Protein AF-A0A8H8IRX8-F1 (afdb_monomer)

Secondary structure (DSSP, 8-state):
--PPP-EEE----PPPTTS-------S--HHHHHHHHHHHHHTT-SEEEEESB-HHHHHHHHHHHTTTTTTTTT---S--S----EEEPTTS-EEE---HHHHHHHHHHHHHHTT----GGGBS---GGGGGGEEEEPPTT--TT-SSHHHHHHHHHHHHHHHHHHHHHT--EEEEPPPPTTS-HHHHHHHHHHHHH-TTS-TTPEEEEEEESS------------TTHHHHHHHHHHHHHHHHHHHH-S-TTEEEEEE--SPPPS-HHHHHHHTTS-EEEEE--GGG-EE-TTS-EE--HHHHHHHHHHHHH-

pLDDT: mean 77.71, std 20.14, range [28.06, 96.69]

Solvent-accessible surface area (backbone atoms only — not comparable to full-atom values): 18487 Å² total; per-residue (Å²): 131,88,75,88,79,45,65,46,75,57,78,68,75,74,80,58,96,86,59,79,92,66,92,70,75,56,49,50,49,68,70,54,49,51,51,53,48,53,53,33,48,74,72,72,27,70,30,35,29,37,50,47,54,32,65,58,41,52,52,51,47,42,54,41,70,44,58,78,52,64,70,56,70,78,58,86,70,95,77,85,76,94,70,80,69,64,50,82,42,100,82,77,51,82,45,75,81,61,56,74,71,53,49,52,36,47,51,51,33,53,50,37,75,75,69,50,80,84,58,80,76,23,35,40,66,87,58,48,90,56,21,84,42,35,38,36,26,51,68,74,82,59,37,45,31,46,89,48,65,66,56,16,54,53,26,46,52,51,50,51,50,54,48,32,50,36,40,72,38,58,35,41,43,35,38,38,51,58,83,65,84,97,45,46,55,67,51,34,18,48,55,49,35,49,55,73,70,33,85,76,31,56,89,74,42,32,42,21,42,30,39,53,73,37,72,72,81,79,88,70,93,71,76,96,71,59,88,73,54,57,62,56,46,41,42,46,45,56,50,51,51,50,50,31,48,65,67,48,44,97,54,94,44,58,33,31,22,37,30,50,68,49,81,80,74,88,57,64,76,63,62,55,54,56,60,78,46,63,68,77,41,76,45,73,49,77,84,57,43,42,70,45,100,86,67,50,78,37,67,48,71,68,57,51,52,51,53,56,51,48,65,70,69,105

Structure (mmCIF, N/CA/C/O backbone):
data_AF-A0A8H8IRX8-F1
#
_entry.id   AF-A0A8H8IRX8-F1
#
loop_
_atom_site.group_PDB
_atom_site.id
_atom_site.type_symbol
_atom_site.label_atom_id
_atom_site.label_alt_id
_atom_site.label_comp_id
_atom_site.label_asym_id
_atom_site.label_entity_id
_atom_site.label_seq_id
_atom_site.pdbx_PDB_ins_code
_atom_site.Cartn_x
_atom_site.Cartn_y
_atom_site.Cartn_z
_atom_site.occupancy
_atom_site.B_iso_or_equiv
_atom_site.auth_seq_id
_atom_site.auth_comp_id
_atom_site.auth_asym_id
_atom_site.auth_atom_id
_atom_site.pdbx_PDB_model_num
ATOM 1 N N . MET A 1 1 ? 21.204 -17.742 0.058 1.00 39.34 1 MET A N 1
ATOM 2 C CA . MET A 1 1 ? 20.589 -17.477 -1.259 1.00 39.34 1 MET A CA 1
ATOM 3 C C . MET A 1 1 ? 19.218 -16.894 -0.978 1.00 39.34 1 MET A C 1
ATOM 5 O O . MET A 1 1 ? 18.350 -17.649 -0.563 1.00 39.34 1 MET A O 1
ATOM 9 N N . ASN A 1 2 ? 19.054 -15.573 -1.089 1.00 50.16 2 ASN A N 1
ATOM 10 C CA . ASN A 1 2 ? 17.733 -14.949 -0.999 1.00 50.16 2 ASN A CA 1
ATOM 11 C C . ASN A 1 2 ? 16.918 -15.434 -2.201 1.00 50.16 2 ASN A C 1
ATOM 13 O O . ASN A 1 2 ? 17.278 -15.170 -3.346 1.00 50.16 2 ASN A O 1
ATOM 17 N N . ARG A 1 3 ? 15.883 -16.237 -1.952 1.00 65.75 3 ARG A N 1
ATOM 18 C CA . ARG A 1 3 ? 14.938 -16.659 -2.987 1.00 65.75 3 ARG A CA 1
ATOM 19 C C . ARG A 1 3 ? 13.900 -15.549 -3.126 1.00 65.75 3 ARG A C 1
ATOM 21 O O . ARG A 1 3 ? 13.271 -15.196 -2.135 1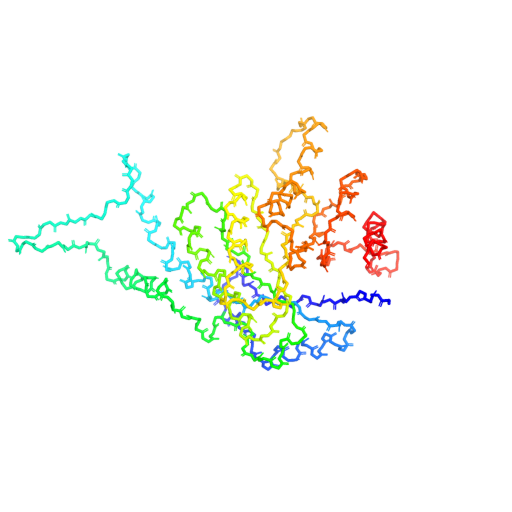.00 65.75 3 ARG A O 1
ATOM 28 N N . SER A 1 4 ? 13.720 -15.016 -4.333 1.00 75.69 4 SER A N 1
ATOM 29 C CA . SER A 1 4 ? 12.615 -14.099 -4.628 1.00 75.69 4 SER A CA 1
ATOM 30 C C . SER A 1 4 ? 11.281 -14.810 -4.396 1.00 75.69 4 SER A C 1
ATOM 32 O O . SER A 1 4 ? 11.106 -15.940 -4.861 1.00 75.69 4 SER A O 1
ATOM 34 N N . THR A 1 5 ? 10.372 -14.157 -3.678 1.00 76.62 5 THR A N 1
ATOM 35 C CA . THR A 1 5 ? 9.016 -14.647 -3.421 1.00 76.62 5 THR A CA 1
ATOM 36 C C . THR A 1 5 ? 8.041 -14.059 -4.433 1.00 76.62 5 THR A C 1
ATOM 38 O O . THR A 1 5 ? 8.158 -12.896 -4.826 1.00 76.62 5 THR A O 1
ATOM 41 N N . TYR A 1 6 ? 7.076 -14.863 -4.870 1.00 79.06 6 TYR A N 1
ATOM 42 C CA . TYR A 1 6 ? 6.046 -14.442 -5.814 1.00 79.06 6 TYR A CA 1
ATOM 43 C C . TYR A 1 6 ? 4.695 -14.388 -5.115 1.00 79.06 6 TYR A C 1
ATOM 45 O O . TYR A 1 6 ? 4.215 -15.400 -4.608 1.00 79.06 6 TYR A O 1
ATOM 53 N N . SER A 1 7 ? 4.068 -13.214 -5.13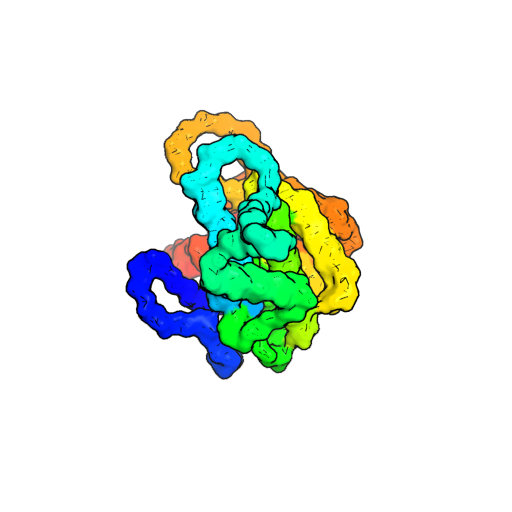2 1.00 72.75 7 SER A N 1
ATOM 54 C CA . SER A 1 7 ? 2.725 -13.026 -4.585 1.00 72.75 7 SER A CA 1
ATOM 55 C C . SER A 1 7 ? 1.687 -12.946 -5.695 1.00 72.75 7 SER A C 1
ATOM 57 O O . SER A 1 7 ? 1.902 -12.265 -6.704 1.00 72.75 7 SER A O 1
ATOM 59 N N . ARG A 1 8 ? 0.539 -13.601 -5.504 1.00 80.19 8 ARG A N 1
ATOM 60 C CA . ARG A 1 8 ? -0.634 -13.410 -6.362 1.00 80.19 8 ARG A CA 1
ATOM 61 C C . ARG A 1 8 ? -1.515 -12.317 -5.776 1.00 80.19 8 ARG A C 1
ATOM 63 O O . ARG A 1 8 ? -2.021 -12.459 -4.667 1.00 80.19 8 ARG A O 1
ATOM 70 N N . PHE A 1 9 ? -1.754 -11.257 -6.543 1.00 77.50 9 PHE A N 1
ATOM 71 C CA . PHE A 1 9 ? -2.759 -10.268 -6.168 1.00 77.50 9 PHE A CA 1
ATOM 72 C C . PHE A 1 9 ? -4.157 -10.860 -6.347 1.00 77.50 9 PHE A C 1
ATOM 74 O O . PHE A 1 9 ? -4.515 -11.302 -7.442 1.00 77.50 9 PHE A O 1
ATOM 81 N N . VAL A 1 10 ? -4.928 -10.899 -5.265 1.00 72.88 10 VAL A N 1
ATOM 82 C CA . VAL A 1 10 ? -6.331 -11.304 -5.290 1.00 72.88 10 VAL A CA 1
ATOM 83 C C . VAL A 1 10 ? -7.150 -10.027 -5.299 1.00 72.88 10 VAL A C 1
ATOM 85 O O . VAL A 1 10 ? -7.344 -9.377 -4.275 1.00 72.88 10 VAL A O 1
ATOM 88 N N . THR A 1 11 ? -7.588 -9.637 -6.495 1.00 59.81 11 THR A N 1
ATOM 89 C CA . THR A 1 11 ? -8.508 -8.518 -6.654 1.00 59.81 11 THR A CA 1
ATOM 90 C C . THR A 1 11 ? -9.880 -8.965 -6.183 1.00 59.81 11 THR A C 1
ATOM 92 O O . THR A 1 11 ? -10.488 -9.861 -6.770 1.00 59.81 11 THR A O 1
ATOM 95 N N . ILE A 1 12 ? -10.363 -8.329 -5.127 1.00 52.62 12 ILE A N 1
ATOM 96 C CA . ILE A 1 12 ? -11.771 -8.380 -4.765 1.00 52.62 12 ILE A CA 1
ATOM 97 C C . ILE A 1 12 ? -12.470 -7.437 -5.750 1.00 52.62 12 ILE A C 1
ATOM 99 O O . ILE A 1 12 ? -12.009 -6.303 -5.905 1.00 52.62 12 ILE A O 1
ATOM 103 N N . PRO A 1 13 ? -13.461 -7.904 -6.522 1.00 37.72 13 PRO A N 1
ATOM 104 C CA . PRO A 1 13 ? -14.028 -7.118 -7.607 1.00 37.72 13 PRO A CA 1
ATOM 105 C C . PRO A 1 13 ? -14.769 -5.892 -7.068 1.00 37.72 13 PRO A C 1
ATOM 107 O O . PRO A 1 13 ? -15.931 -5.991 -6.718 1.00 37.72 13 PRO A O 1
ATOM 110 N N . THR A 1 14 ? -14.119 -4.728 -7.090 1.00 34.81 14 THR A N 1
ATOM 111 C CA . THR A 1 14 ? -14.772 -3.429 -6.889 1.00 34.81 14 THR A CA 1
ATOM 112 C C . THR A 1 14 ? -15.806 -3.231 -8.008 1.00 34.81 14 THR A C 1
ATOM 114 O O . THR A 1 14 ? -15.432 -3.308 -9.189 1.00 34.81 14 THR A O 1
ATOM 117 N N . PRO A 1 15 ? -17.094 -2.973 -7.721 1.00 31.16 15 PRO A N 1
ATOM 118 C CA . PRO A 1 15 ? -18.073 -2.741 -8.771 1.00 31.16 15 PRO A CA 1
ATOM 119 C C . PRO A 1 15 ? -17.699 -1.491 -9.578 1.00 31.16 15 PRO A C 1
ATOM 121 O O . PRO A 1 15 ? -17.576 -0.380 -9.060 1.00 31.16 15 PRO A O 1
ATOM 124 N N . SER A 1 16 ? -17.513 -1.674 -10.888 1.00 29.92 16 SER A N 1
ATOM 125 C CA . SER A 1 16 ? -17.330 -0.582 -11.843 1.00 29.92 16 SER A CA 1
ATOM 126 C C . SER A 1 16 ? -18.495 0.406 -11.737 1.00 29.92 16 SER A C 1
ATOM 128 O O . SER A 1 16 ? -19.651 -0.014 -11.796 1.00 29.92 16 SER A O 1
ATOM 130 N N . GLN A 1 17 ? -18.201 1.708 -11.677 1.00 35.06 17 GLN A N 1
ATOM 131 C CA . GLN A 1 17 ? -19.168 2.806 -11.490 1.00 35.06 17 GLN A CA 1
ATOM 132 C C . GLN A 1 17 ? -20.291 2.917 -12.552 1.00 35.06 17 GLN A C 1
ATOM 134 O O . GLN A 1 17 ? -21.116 3.817 -12.460 1.00 35.06 17 GLN A O 1
ATOM 139 N N . ASN A 1 18 ? -20.368 2.011 -13.535 1.00 33.06 18 ASN A N 1
ATOM 140 C CA . ASN A 1 18 ? -21.396 1.995 -14.584 1.00 33.06 18 ASN A CA 1
ATOM 141 C C . ASN A 1 18 ? -22.203 0.686 -14.687 1.00 33.06 18 ASN A C 1
ATOM 143 O O . ASN A 1 18 ? -22.980 0.525 -15.629 1.00 33.06 18 ASN A O 1
ATOM 147 N N . ALA A 1 19 ? -22.073 -0.240 -13.736 1.00 29.92 19 ALA A N 1
ATOM 148 C CA . ALA A 1 19 ? -22.972 -1.389 -13.640 1.00 29.92 19 ALA A CA 1
ATOM 149 C C . ALA A 1 19 ? -24.038 -1.123 -12.566 1.00 29.92 19 ALA A C 1
ATOM 151 O O . ALA A 1 19 ? -23.752 -0.518 -11.536 1.00 29.92 19 ALA A O 1
ATOM 152 N N . LYS A 1 20 ? -25.284 -1.550 -12.820 1.00 28.06 20 LYS A N 1
ATOM 153 C CA . LYS A 1 20 ? -26.378 -1.532 -11.831 1.00 28.06 20 LYS A CA 1
ATOM 154 C C . LYS A 1 20 ? -25.893 -2.089 -10.480 1.00 28.06 20 LYS A C 1
ATOM 156 O O . LYS A 1 20 ? -25.023 -2.957 -10.497 1.00 28.06 20 LYS A O 1
ATOM 161 N N . PRO A 1 21 ? -26.477 -1.659 -9.344 1.00 30.03 21 PRO A N 1
ATOM 162 C CA . PRO A 1 21 ? -26.135 -2.183 -8.029 1.00 30.03 21 PRO A CA 1
ATOM 163 C C . PRO A 1 21 ? -26.659 -3.618 -7.917 1.00 30.03 21 PRO A C 1
ATOM 165 O O . PRO A 1 21 ? -27.715 -3.879 -7.346 1.00 30.03 21 PRO A O 1
ATOM 168 N N . GLU A 1 22 ? -25.954 -4.554 -8.536 1.00 32.19 22 GLU A N 1
ATOM 169 C CA . GLU A 1 22 ? -26.004 -5.940 -8.123 1.00 32.19 22 GLU A CA 1
ATOM 170 C C . GLU A 1 22 ? -25.200 -6.015 -6.831 1.00 32.19 22 GLU A C 1
ATOM 172 O O . GLU A 1 22 ? -24.088 -5.500 -6.736 1.00 32.19 22 GLU A O 1
ATOM 177 N N . THR A 1 23 ? -25.822 -6.590 -5.811 1.00 38.62 23 THR A N 1
ATOM 178 C CA . THR A 1 23 ? -25.268 -6.891 -4.494 1.00 38.62 23 THR A CA 1
ATOM 179 C C . THR A 1 23 ? -24.138 -7.920 -4.625 1.00 38.62 23 THR A C 1
ATOM 181 O O . THR A 1 23 ? -24.295 -9.073 -4.233 1.00 38.62 23 THR A O 1
ATOM 184 N N . GLY A 1 24 ? -23.040 -7.531 -5.269 1.00 41.91 24 GLY A N 1
ATOM 185 C CA . GLY A 1 24 ? -21.787 -8.268 -5.318 1.00 41.91 24 GLY A CA 1
ATOM 186 C C . GLY A 1 24 ? -21.047 -8.018 -4.015 1.00 41.91 24 GLY A C 1
ATOM 187 O O . GLY A 1 24 ? -20.831 -6.874 -3.630 1.00 41.91 24 GLY A O 1
ATOM 188 N N . ASP A 1 25 ? -20.766 -9.088 -3.286 1.00 47.34 25 ASP A N 1
ATOM 189 C CA . ASP A 1 25 ? -20.180 -9.021 -1.956 1.00 47.34 25 ASP A CA 1
ATOM 190 C C . ASP A 1 25 ? -18.680 -8.698 -2.079 1.00 47.34 25 ASP A C 1
ATOM 192 O O . ASP A 1 25 ? -17.876 -9.571 -2.397 1.00 47.34 25 ASP A O 1
ATOM 196 N N . ASP A 1 26 ? -18.296 -7.442 -1.827 1.00 53.25 26 ASP A N 1
ATOM 197 C CA . ASP A 1 26 ? -16.889 -7.005 -1.697 1.00 53.25 26 ASP A CA 1
ATOM 198 C C . ASP A 1 26 ? -16.202 -7.610 -0.453 1.00 53.25 26 ASP A C 1
ATOM 200 O O . ASP A 1 26 ? -15.055 -7.304 -0.132 1.00 53.25 26 ASP A O 1
ATOM 204 N N . HIS A 1 27 ? -16.914 -8.447 0.300 1.00 60.88 27 HIS A N 1
ATOM 205 C CA . HIS A 1 27 ? -16.402 -9.177 1.444 1.00 60.88 27 HIS A CA 1
ATOM 206 C C . HIS A 1 27 ? -15.964 -10.575 0.999 1.00 60.88 27 HIS A C 1
ATOM 208 O O . HIS A 1 27 ? -16.785 -11.448 0.706 1.00 60.88 27 HIS A O 1
ATOM 214 N N . VAL A 1 28 ? -14.656 -10.833 1.021 1.00 62.88 28 VAL A N 1
ATOM 215 C CA . VAL A 1 28 ? -14.153 -12.203 0.879 1.00 62.88 28 VAL A CA 1
ATOM 216 C C . VAL A 1 28 ? -14.492 -12.956 2.157 1.00 62.88 28 VAL A C 1
ATOM 218 O O . VAL A 1 28 ? -13.947 -12.669 3.223 1.00 62.88 28 VAL A O 1
ATOM 221 N N . SER A 1 29 ? -15.395 -13.937 2.065 1.00 67.88 29 SER A N 1
ATOM 222 C CA . SER A 1 29 ? -15.620 -14.846 3.185 1.00 67.88 29 SER A CA 1
ATOM 223 C C . SER A 1 29 ? -14.290 -15.461 3.598 1.00 67.88 29 SER A C 1
ATOM 225 O O . SER A 1 29 ? -13.481 -15.852 2.759 1.00 67.88 29 SER A O 1
ATOM 227 N N . SER A 1 30 ? -14.052 -15.584 4.899 1.00 68.19 30 SER A N 1
ATOM 228 C CA . SER A 1 30 ? -12.798 -16.148 5.395 1.00 68.19 30 SER A CA 1
ATOM 229 C C . SER A 1 30 ? -12.516 -17.551 4.827 1.00 68.19 30 SER A C 1
ATOM 231 O O . SER A 1 30 ? -11.358 -17.899 4.592 1.00 68.19 30 SER A O 1
ATOM 233 N N . ASP A 1 31 ? -13.563 -18.323 4.523 1.00 71.56 31 ASP A N 1
ATOM 234 C CA . ASP A 1 31 ? -13.443 -19.626 3.861 1.00 71.56 31 ASP A CA 1
ATOM 235 C C . ASP A 1 31 ? -13.042 -19.504 2.378 1.00 71.56 31 ASP A C 1
ATOM 237 O O . ASP A 1 31 ? -12.262 -20.316 1.877 1.00 71.56 31 ASP A O 1
ATOM 241 N N . ASP A 1 32 ? -13.497 -18.456 1.687 1.00 81.00 32 ASP A N 1
ATOM 242 C CA . ASP A 1 32 ? -13.080 -18.154 0.315 1.00 81.00 32 ASP A CA 1
ATOM 243 C C . ASP A 1 32 ? -11.622 -17.680 0.264 1.00 81.00 32 ASP A C 1
ATOM 245 O O . ASP A 1 32 ? -10.884 -18.086 -0.633 1.00 81.00 32 ASP A O 1
ATOM 249 N N . LEU A 1 33 ? -11.165 -16.896 1.250 1.00 83.44 33 LEU A N 1
ATOM 250 C CA . LEU A 1 33 ? -9.763 -16.469 1.337 1.00 83.44 33 LEU A CA 1
ATOM 251 C C . LEU A 1 33 ? -8.824 -17.672 1.467 1.00 83.44 33 LEU A C 1
ATOM 253 O O . LEU A 1 33 ? -7.789 -17.723 0.806 1.00 83.44 33 LEU A O 1
ATOM 257 N N . LYS A 1 34 ? -9.205 -18.675 2.267 1.00 85.38 34 LYS A N 1
ATOM 258 C CA . LYS A 1 34 ? -8.426 -19.912 2.385 1.00 85.38 34 LYS A CA 1
ATOM 259 C C . LYS A 1 34 ? -8.324 -20.644 1.047 1.00 85.38 34 LYS A C 1
ATOM 261 O O . LYS A 1 34 ? -7.227 -21.025 0.657 1.00 85.38 34 LYS A O 1
ATOM 266 N N . ARG A 1 35 ? -9.437 -20.765 0.315 1.00 86.69 35 ARG A N 1
ATOM 267 C CA . ARG A 1 35 ? -9.432 -21.345 -1.036 1.00 86.69 35 ARG A CA 1
ATOM 268 C C . ARG A 1 35 ? -8.501 -20.571 -1.973 1.00 86.69 35 ARG A C 1
ATOM 270 O O . ARG A 1 35 ? -7.736 -21.186 -2.703 1.00 86.69 35 ARG A O 1
ATOM 277 N N . HIS A 1 36 ? -8.515 -19.239 -1.925 1.00 86.88 36 HIS A N 1
ATOM 278 C CA . HIS A 1 36 ? -7.612 -18.416 -2.733 1.00 86.88 36 HIS A CA 1
ATOM 279 C C . HIS A 1 36 ? -6.132 -18.613 -2.380 1.00 86.88 36 HIS A C 1
ATOM 281 O O . HIS A 1 36 ? -5.298 -18.610 -3.285 1.00 86.88 36 HIS A O 1
ATOM 287 N N . ILE A 1 37 ? -5.809 -18.808 -1.098 1.00 87.44 37 ILE A N 1
ATOM 288 C CA . ILE A 1 37 ? -4.454 -19.159 -0.652 1.00 87.44 37 ILE A CA 1
ATOM 289 C C . ILE A 1 37 ? -4.063 -20.536 -1.201 1.00 87.44 37 ILE A C 1
ATOM 291 O O . ILE A 1 37 ? -3.016 -20.654 -1.834 1.00 87.44 37 ILE A O 1
ATOM 295 N N . ASP A 1 38 ? -4.917 -21.548 -1.043 1.00 88.56 38 ASP A N 1
ATOM 296 C CA . ASP A 1 38 ? -4.656 -22.907 -1.532 1.00 88.56 38 ASP A CA 1
ATOM 297 C C . ASP A 1 38 ? -4.467 -22.934 -3.063 1.00 88.56 38 ASP A C 1
ATOM 299 O O . ASP A 1 38 ? -3.525 -23.547 -3.570 1.00 88.56 38 ASP A O 1
ATOM 303 N N . ASP A 1 39 ? -5.299 -22.199 -3.807 1.00 89.44 39 ASP A N 1
ATOM 304 C CA . ASP A 1 39 ? -5.194 -22.050 -5.263 1.00 8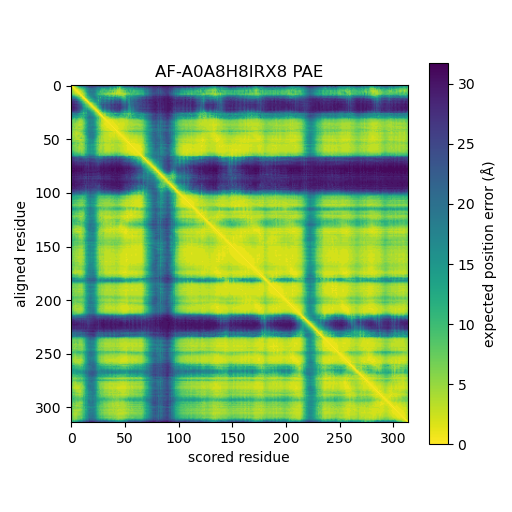9.44 39 ASP A CA 1
ATOM 305 C C . ASP A 1 39 ? -3.903 -21.326 -5.681 1.00 89.44 39 ASP A C 1
ATOM 307 O O . ASP A 1 39 ? -3.295 -21.660 -6.703 1.00 89.44 39 ASP A O 1
ATOM 311 N N . ALA A 1 40 ? -3.473 -20.314 -4.920 1.00 87.94 40 ALA A N 1
ATOM 312 C CA . ALA A 1 40 ? -2.226 -19.598 -5.175 1.00 87.94 40 ALA A CA 1
ATOM 313 C C . ALA A 1 40 ? -1.009 -20.508 -4.943 1.00 87.94 40 ALA A C 1
ATOM 315 O O . ALA A 1 40 ? -0.134 -20.585 -5.809 1.00 87.94 40 ALA A O 1
ATOM 316 N N . LEU A 1 41 ? -1.001 -21.262 -3.841 1.00 87.94 41 LEU A N 1
ATOM 317 C CA . LEU A 1 41 ? 0.039 -22.245 -3.532 1.00 87.94 41 LEU A CA 1
ATOM 318 C C . LEU A 1 41 ? 0.094 -23.353 -4.597 1.00 87.94 41 LEU A C 1
ATOM 320 O O . LEU A 1 41 ? 1.176 -23.716 -5.063 1.00 87.94 41 LEU A O 1
ATOM 324 N N . ALA A 1 42 ? -1.062 -23.841 -5.062 1.00 91.25 42 ALA A N 1
ATOM 325 C CA . ALA A 1 42 ? -1.145 -24.815 -6.153 1.00 91.25 42 ALA A CA 1
ATOM 326 C C . ALA A 1 42 ? -0.599 -24.26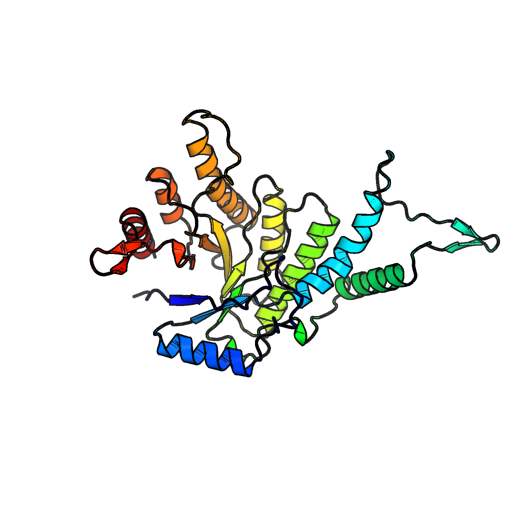1 -7.484 1.00 91.25 42 ALA A C 1
ATOM 328 O O . ALA A 1 42 ? 0.028 -24.988 -8.256 1.00 91.25 42 ALA A O 1
ATOM 329 N N . ALA A 1 43 ? -0.779 -22.962 -7.736 1.00 88.19 43 ALA A N 1
ATOM 330 C CA . ALA A 1 43 ? -0.226 -22.253 -8.889 1.00 88.19 43 ALA A CA 1
ATOM 331 C C . ALA A 1 43 ? 1.246 -21.816 -8.712 1.00 88.19 43 ALA A C 1
ATOM 333 O O . ALA A 1 43 ? 1.765 -21.090 -9.558 1.00 88.19 43 ALA A O 1
ATOM 334 N N . SER A 1 44 ? 1.939 -22.299 -7.670 1.00 90.00 44 SER A N 1
ATOM 335 C CA . SER A 1 44 ? 3.350 -22.000 -7.363 1.00 90.00 44 SER A CA 1
ATOM 336 C C . SER A 1 44 ? 3.645 -20.551 -6.948 1.00 90.00 44 SER A C 1
ATOM 338 O O . SER A 1 44 ? 4.780 -20.095 -7.092 1.00 90.00 44 SER A O 1
ATOM 340 N N . TYR A 1 45 ? 2.652 -19.835 -6.418 1.00 89.44 45 TYR A N 1
ATOM 341 C CA . TYR A 1 45 ? 2.884 -18.590 -5.681 1.00 89.44 45 TYR A CA 1
ATOM 342 C C . TYR A 1 45 ? 3.258 -18.900 -4.230 1.00 89.44 45 TYR A C 1
ATOM 344 O O . TYR A 1 45 ? 2.806 -19.896 -3.671 1.00 89.44 45 TYR A O 1
ATOM 352 N N . ASP A 1 46 ? 4.079 -18.048 -3.620 1.00 89.56 46 ASP A N 1
ATOM 353 C CA . ASP A 1 46 ? 4.504 -18.194 -2.224 1.00 89.56 46 ASP A CA 1
ATOM 354 C C . ASP A 1 46 ? 3.535 -17.478 -1.263 1.00 89.56 46 ASP A C 1
ATOM 356 O O . ASP A 1 46 ? 3.360 -17.909 -0.125 1.00 89.56 46 ASP A O 1
ATOM 360 N N . THR A 1 47 ? 2.906 -16.386 -1.716 1.00 90.75 47 THR A N 1
ATOM 361 C CA . THR A 1 47 ? 2.000 -15.552 -0.910 1.00 90.75 47 THR A CA 1
ATOM 362 C C . THR A 1 47 ? 0.814 -15.011 -1.718 1.00 90.75 47 THR A C 1
ATOM 364 O O . THR A 1 47 ? 0.752 -15.115 -2.948 1.00 90.75 47 THR A O 1
ATOM 367 N N . VAL A 1 48 ? -0.154 -14.432 -1.008 1.00 91.56 48 VAL A N 1
ATOM 368 C CA . VAL A 1 48 ? -1.317 -13.730 -1.551 1.00 91.56 48 VAL A CA 1
ATOM 369 C C . VAL A 1 48 ? -1.286 -12.270 -1.111 1.00 91.56 48 VAL A C 1
ATOM 371 O O . VAL A 1 48 ? -1.061 -11.955 0.054 1.00 91.56 48 VAL A O 1
ATOM 374 N N . SER A 1 49 ? -1.550 -11.368 -2.048 1.00 91.62 49 SER A N 1
ATOM 375 C CA . SER A 1 49 ? -1.665 -9.934 -1.801 1.00 91.62 49 SER A CA 1
ATOM 376 C C . SER A 1 49 ? -3.130 -9.508 -1.819 1.00 91.62 49 SER A C 1
ATOM 378 O O . SER A 1 49 ? -3.822 -9.785 -2.800 1.00 91.62 49 SER A O 1
ATOM 380 N N . LEU A 1 50 ? -3.589 -8.818 -0.773 1.00 90.94 50 LEU A N 1
ATOM 381 C CA . LEU A 1 50 ? -4.949 -8.276 -0.690 1.00 90.94 50 LEU A CA 1
ATOM 382 C C . LEU A 1 50 ? -5.031 -7.042 0.212 1.00 90.94 50 LEU A C 1
ATOM 384 O O . LEU A 1 50 ? -4.216 -6.872 1.120 1.00 90.94 50 LEU A O 1
ATOM 388 N N . TYR A 1 51 ? -6.045 -6.206 -0.012 1.00 92.38 51 TYR A N 1
ATOM 389 C CA . TYR A 1 51 ? -6.352 -5.094 0.887 1.00 92.38 51 TYR A CA 1
ATOM 390 C C . TYR A 1 51 ? -6.849 -5.605 2.237 1.00 92.38 51 TYR A C 1
ATOM 392 O O . TYR A 1 51 ? -7.646 -6.543 2.296 1.00 92.38 51 TYR A O 1
ATOM 400 N N . ILE A 1 52 ? -6.398 -4.970 3.318 1.00 91.31 52 ILE A N 1
ATOM 401 C CA . ILE A 1 52 ? -6.812 -5.311 4.687 1.00 91.31 52 ILE A CA 1
ATOM 402 C C . ILE A 1 52 ? -8.319 -5.059 4.866 1.00 91.31 52 ILE A C 1
ATOM 404 O O . ILE A 1 52 ? -9.035 -5.877 5.452 1.00 91.31 52 ILE A O 1
ATOM 408 N N . THR A 1 53 ? -8.795 -3.947 4.313 1.00 92.06 53 THR A N 1
ATOM 409 C CA . THR A 1 53 ? -10.172 -3.448 4.389 1.00 92.06 53 THR A CA 1
ATOM 410 C C . THR A 1 53 ? -10.840 -3.454 3.011 1.00 92.06 53 THR A C 1
ATOM 412 O O . THR A 1 53 ? -10.175 -3.588 1.980 1.00 92.06 53 THR A O 1
ATOM 415 N N . ASN A 1 54 ? -12.168 -3.340 2.981 1.00 90.88 54 ASN A N 1
ATOM 416 C CA . ASN A 1 54 ? -12.965 -3.329 1.748 1.00 90.88 54 ASN A CA 1
ATOM 417 C C . ASN A 1 54 ? -13.684 -1.996 1.492 1.00 90.88 54 ASN A C 1
ATOM 419 O O . ASN A 1 54 ? -13.530 -1.016 2.222 1.00 90.88 54 ASN A O 1
ATOM 423 N N . ASP A 1 55 ? -14.506 -1.952 0.443 1.00 88.81 55 ASP A N 1
ATOM 424 C CA . ASP A 1 55 ? -15.242 -0.747 0.065 1.00 88.81 55 ASP A CA 1
ATOM 425 C C . ASP A 1 55 ? -16.314 -0.330 1.083 1.00 88.81 55 ASP A C 1
ATOM 427 O O . ASP A 1 55 ? -16.684 0.844 1.114 1.00 88.81 55 ASP A O 1
ATOM 431 N N . ARG A 1 56 ? -16.783 -1.222 1.970 1.00 90.38 56 ARG A N 1
ATOM 432 C CA . ARG A 1 56 ? -17.704 -0.834 3.055 1.00 90.38 56 ARG A CA 1
ATOM 433 C C . ARG A 1 56 ? -17.005 0.079 4.052 1.00 90.38 56 ARG A C 1
ATOM 435 O O . ARG A 1 56 ? -17.578 1.095 4.445 1.00 90.38 56 ARG A O 1
ATOM 442 N N . TRP A 1 57 ? -15.745 -0.224 4.376 1.00 93.12 57 TRP A N 1
ATOM 443 C CA . TRP A 1 57 ? -14.916 0.648 5.206 1.00 93.12 57 TRP A CA 1
ATOM 444 C C . TRP A 1 57 ? -14.774 2.034 4.574 1.00 93.12 57 TRP A C 1
ATOM 446 O O . TRP A 1 57 ? -15.040 3.050 5.215 1.00 93.12 57 TRP A O 1
ATOM 456 N N . LYS A 1 58 ? -14.450 2.074 3.277 1.00 92.44 58 LYS A N 1
ATOM 457 C CA . LYS A 1 58 ? -14.363 3.317 2.504 1.00 92.44 58 LYS A CA 1
ATOM 458 C C . LYS A 1 58 ? -15.670 4.106 2.542 1.00 92.44 58 LYS A C 1
ATOM 460 O O . LYS A 1 58 ? -15.646 5.304 2.800 1.00 92.44 58 LYS A O 1
ATOM 465 N N . GLN A 1 59 ? -16.808 3.457 2.299 1.00 91.75 59 GLN A N 1
ATOM 466 C CA . GLN A 1 59 ? -18.121 4.108 2.307 1.00 91.75 59 GLN A CA 1
ATOM 467 C C . GLN A 1 59 ? -18.460 4.675 3.688 1.00 91.75 59 GLN A C 1
ATOM 469 O O . GLN A 1 59 ? -18.933 5.811 3.780 1.00 91.75 59 GLN A O 1
ATOM 474 N N . ARG A 1 60 ? -18.187 3.924 4.764 1.00 91.81 60 ARG A N 1
ATOM 475 C CA . ARG A 1 60 ? -18.408 4.409 6.129 1.00 91.81 60 ARG A CA 1
ATOM 476 C C . ARG A 1 60 ? -17.507 5.595 6.442 1.00 91.81 60 ARG A C 1
ATOM 478 O O . ARG A 1 60 ? -18.001 6.611 6.922 1.00 91.81 60 ARG A O 1
ATOM 485 N N . TRP A 1 61 ? -16.224 5.511 6.101 1.00 92.69 61 TRP A N 1
ATOM 486 C CA . TRP A 1 61 ? -15.287 6.618 6.264 1.00 92.69 61 TRP A CA 1
ATOM 487 C C . TRP A 1 61 ? -15.731 7.861 5.481 1.00 92.69 61 TRP A C 1
ATOM 489 O O . TRP A 1 61 ? -15.807 8.944 6.047 1.00 92.69 61 TRP A O 1
ATOM 499 N N . GLN A 1 62 ? -16.135 7.723 4.215 1.00 91.69 62 GLN A N 1
ATOM 500 C CA . GLN A 1 62 ? -16.631 8.848 3.409 1.00 91.69 62 GLN A CA 1
ATOM 501 C C . GLN A 1 62 ? -17.888 9.479 4.017 1.00 91.69 62 GLN A C 1
ATOM 503 O O . GLN A 1 62 ? -18.006 10.705 4.068 1.00 91.69 62 GLN A O 1
ATOM 508 N N . LYS A 1 63 ? -18.811 8.655 4.524 1.00 90.19 63 LYS A N 1
ATOM 509 C CA . LYS A 1 63 ? -19.993 9.134 5.243 1.00 90.19 63 LYS A CA 1
ATOM 510 C C . LYS A 1 63 ? -19.599 9.904 6.507 1.00 90.19 63 LYS A C 1
ATOM 512 O O . LYS A 1 63 ? -20.184 10.948 6.755 1.00 90.19 63 LYS A O 1
ATOM 517 N N . MET A 1 64 ? -18.621 9.445 7.282 1.00 89.25 64 MET A N 1
ATOM 518 C CA . MET A 1 64 ? -18.204 10.115 8.522 1.00 89.25 64 MET A CA 1
ATOM 519 C C . MET A 1 64 ? -17.388 11.395 8.272 1.00 89.25 64 MET A C 1
ATOM 521 O O . MET A 1 64 ? -17.562 12.384 8.979 1.00 89.25 64 MET A O 1
ATOM 525 N N . CYS A 1 65 ? -16.512 11.381 7.267 1.00 86.19 65 CYS A N 1
ATOM 526 C CA . CYS A 1 65 ? -15.444 12.372 7.110 1.00 86.19 65 CYS A CA 1
ATOM 527 C C . CYS A 1 65 ? -15.684 13.382 5.977 1.00 86.19 65 CYS A C 1
ATOM 529 O O . CYS A 1 65 ? -15.200 14.505 6.065 1.00 86.19 65 CYS A O 1
ATOM 531 N N . LEU A 1 66 ? -16.438 13.024 4.928 1.00 85.44 66 LEU A N 1
ATOM 532 C CA . LEU A 1 66 ? -16.637 13.888 3.749 1.00 85.44 66 LEU A CA 1
ATOM 533 C C . LEU A 1 66 ? -18.050 14.471 3.633 1.00 85.44 66 LEU A C 1
ATOM 535 O O . LEU A 1 66 ? -18.222 15.540 3.053 1.00 85.44 66 LEU A O 1
ATOM 539 N N . SER A 1 67 ? -19.070 13.797 4.172 1.00 68.81 67 SER A N 1
ATOM 540 C CA . SER A 1 67 ? -20.473 14.223 4.014 1.00 68.81 67 SER A CA 1
ATOM 541 C C . SER A 1 67 ? -20.787 15.584 4.650 1.00 68.81 67 SER A C 1
ATOM 543 O O . SER A 1 67 ? -21.668 16.293 4.180 1.00 68.81 67 SER A O 1
ATOM 545 N N . ALA A 1 68 ? -20.032 15.992 5.673 1.00 57.53 68 ALA A N 1
ATOM 546 C CA . ALA A 1 68 ? -20.170 17.309 6.291 1.00 57.53 68 ALA A CA 1
ATOM 547 C C . ALA A 1 68 ? -19.587 18.451 5.432 1.00 57.53 68 ALA A C 1
ATOM 549 O O . ALA A 1 68 ? -19.891 19.617 5.682 1.00 57.53 68 ALA A O 1
ATOM 550 N N . GLN A 1 69 ? -18.739 18.140 4.443 1.00 51.81 69 GLN A N 1
ATOM 551 C CA . GLN A 1 69 ? -18.038 19.137 3.627 1.00 51.81 69 GLN A CA 1
ATOM 552 C C . GLN A 1 69 ? -18.793 19.498 2.340 1.00 51.81 69 GLN A C 1
ATOM 554 O O . GLN A 1 69 ? -18.675 20.627 1.868 1.00 51.81 69 GLN A O 1
ATOM 559 N N . SER A 1 70 ? -19.606 18.590 1.786 1.00 45.00 70 SER A N 1
ATOM 560 C CA . SER A 1 70 ? -20.298 18.819 0.506 1.00 45.00 70 SER A CA 1
ATOM 561 C C . SER A 1 70 ? -21.340 19.940 0.548 1.00 45.00 70 SER A C 1
ATOM 563 O O . SER A 1 70 ? -21.569 20.588 -0.470 1.00 45.00 70 SER A O 1
ATOM 565 N N . ASP A 1 71 ? -21.928 20.212 1.713 1.00 45.25 71 ASP A N 1
ATOM 566 C CA . ASP A 1 71 ? -22.930 21.276 1.862 1.00 45.25 71 ASP A CA 1
ATOM 567 C C . ASP A 1 71 ? -22.299 22.660 2.102 1.00 45.25 71 ASP A C 1
ATOM 569 O O . ASP A 1 71 ? -22.967 23.687 1.949 1.00 45.25 71 ASP A O 1
ATOM 573 N N . ALA A 1 72 ? -21.000 22.716 2.427 1.00 44.38 72 ALA A N 1
ATOM 574 C CA . ALA A 1 72 ? -20.266 23.973 2.579 1.00 44.38 72 ALA A CA 1
ATOM 575 C C . ALA A 1 72 ? -19.869 24.590 1.223 1.00 44.38 72 ALA A C 1
ATOM 577 O O . ALA A 1 72 ? -19.784 25.812 1.107 1.00 44.38 72 ALA A O 1
ATOM 578 N N . ASP A 1 73 ? -19.692 23.774 0.178 1.00 41.66 73 ASP A N 1
ATOM 579 C CA . ASP A 1 73 ? -19.277 24.242 -1.154 1.00 41.66 73 ASP A CA 1
ATOM 580 C C . ASP A 1 73 ? -20.427 24.791 -2.021 1.00 41.66 73 ASP A C 1
ATOM 582 O O . ASP A 1 73 ? -20.182 25.459 -3.034 1.00 41.66 73 ASP A O 1
ATOM 586 N N . SER A 1 74 ? -21.685 24.579 -1.615 1.00 41.25 74 SER A N 1
ATOM 587 C CA . SER A 1 74 ? -22.866 25.203 -2.235 1.00 41.25 74 SER A CA 1
ATOM 588 C C . SER A 1 74 ? -23.124 26.654 -1.798 1.00 41.25 74 SER A C 1
ATOM 590 O O . SER A 1 74 ? -23.908 27.343 -2.447 1.00 41.25 74 SER A O 1
ATOM 592 N N . GLU A 1 75 ? -22.434 27.158 -0.770 1.00 40.53 75 GLU A N 1
ATOM 593 C CA . GLU A 1 75 ? -22.486 28.564 -0.336 1.00 40.53 75 GLU A CA 1
ATOM 594 C C . GLU A 1 75 ? -21.070 29.169 -0.328 1.00 40.53 75 GLU A C 1
ATOM 596 O O . GLU A 1 75 ? -20.529 29.537 0.713 1.00 40.53 75 GLU A O 1
ATOM 601 N N . ARG A 1 76 ? -20.441 29.302 -1.506 1.00 35.31 76 ARG A N 1
ATOM 602 C CA . ARG A 1 76 ? -19.250 30.156 -1.655 1.00 35.31 76 ARG A CA 1
ATOM 603 C C . ARG A 1 76 ? -19.645 31.630 -1.546 1.00 35.31 76 ARG A C 1
ATOM 605 O O . ARG A 1 76 ? -19.809 32.301 -2.559 1.00 35.31 76 ARG A O 1
ATOM 612 N N . ASP A 1 77 ? -19.733 32.122 -0.314 1.00 31.67 77 ASP A N 1
ATOM 613 C CA . ASP A 1 77 ? -19.541 33.534 0.007 1.00 31.67 77 ASP A CA 1
ATOM 614 C C . ASP A 1 77 ? -18.439 33.680 1.067 1.00 31.67 77 ASP A C 1
ATOM 616 O O . ASP A 1 77 ? -18.324 32.932 2.037 1.00 31.67 77 ASP A O 1
ATOM 620 N N . THR A 1 78 ? -17.554 34.629 0.808 1.00 38.06 78 THR A N 1
ATOM 621 C CA . THR A 1 78 ? -16.235 34.811 1.416 1.00 38.06 78 THR A CA 1
ATOM 622 C C . THR A 1 78 ? -16.251 34.982 2.943 1.00 38.06 78 THR A C 1
ATOM 624 O O . THR A 1 78 ? -16.649 36.036 3.432 1.00 38.06 78 THR A O 1
ATOM 627 N N . SER A 1 79 ? -15.716 34.020 3.708 1.00 29.77 79 SER A N 1
ATOM 628 C CA . SER A 1 79 ? -15.030 34.264 4.999 1.00 29.77 79 SER A CA 1
ATOM 629 C C . SER A 1 79 ? -14.299 33.006 5.515 1.00 29.77 79 SER A C 1
ATOM 631 O O . SER A 1 79 ? -14.695 31.897 5.164 1.00 29.77 79 SER A O 1
ATOM 633 N N . PRO A 1 80 ? -13.215 33.145 6.309 1.00 36.44 80 PRO A N 1
ATOM 634 C CA . PRO A 1 80 ? -12.392 32.013 6.728 1.00 36.44 80 PRO A CA 1
ATOM 635 C C . PRO A 1 80 ? -12.903 31.337 8.015 1.00 36.44 80 PRO A C 1
ATOM 637 O O . PRO A 1 80 ? -13.372 32.005 8.939 1.00 36.44 80 PRO A O 1
ATOM 640 N N . SER A 1 81 ? -12.679 30.018 8.074 1.00 33.16 81 SER A N 1
ATOM 641 C CA . SER A 1 81 ? -12.803 29.097 9.223 1.00 33.16 81 SER A CA 1
ATOM 642 C C . SER A 1 81 ? -14.225 28.646 9.616 1.00 33.16 81 SER A C 1
ATOM 644 O O . SER A 1 81 ? -15.180 29.419 9.522 1.00 33.16 81 SER A O 1
ATOM 646 N N . PRO A 1 82 ? -14.387 27.390 10.094 1.00 41.25 82 PRO A N 1
ATOM 647 C CA . PRO A 1 82 ? -15.689 26.777 10.325 1.00 41.25 82 PRO A CA 1
ATOM 648 C C . PRO A 1 82 ? -16.315 27.379 11.583 1.00 41.25 82 PRO A C 1
ATOM 650 O O . PRO A 1 82 ? -16.069 26.945 12.707 1.00 41.25 82 PRO A O 1
ATOM 653 N N . ARG A 1 83 ? -17.125 28.425 11.425 1.00 36.38 83 ARG A N 1
ATOM 654 C CA . ARG A 1 83 ? -18.001 28.883 12.502 1.00 36.38 83 ARG A CA 1
ATOM 655 C C . ARG A 1 83 ? -19.274 28.057 12.462 1.00 36.38 83 ARG A C 1
ATOM 657 O O . ARG A 1 83 ? -20.107 28.232 11.578 1.00 36.38 83 ARG A O 1
ATOM 664 N N . VAL A 1 84 ? -19.424 27.184 13.457 1.00 45.34 84 VAL A N 1
ATOM 665 C CA . VAL A 1 84 ? -20.704 26.574 13.833 1.00 45.34 84 VAL A CA 1
ATOM 666 C C . VAL A 1 84 ? -21.777 27.673 13.809 1.00 45.34 84 VAL A C 1
ATOM 668 O O . VAL A 1 84 ? -21.657 28.663 14.533 1.00 45.34 84 VAL A O 1
ATOM 671 N N . LYS A 1 85 ? -22.801 27.544 12.951 1.00 37.66 85 LYS A N 1
ATOM 672 C CA . LYS A 1 85 ? -23.950 28.464 12.931 1.00 37.66 85 LYS A CA 1
ATOM 673 C C . LYS A 1 85 ? -24.747 28.217 14.219 1.00 37.66 85 LYS A C 1
ATOM 675 O O . LYS A 1 85 ? -25.567 27.306 14.294 1.00 37.66 85 LYS A O 1
ATOM 680 N N . VAL A 1 86 ? -24.445 28.988 15.264 1.00 42.03 86 VAL A N 1
ATOM 681 C CA . VAL A 1 86 ? -25.148 28.926 16.547 1.00 42.03 86 VAL A CA 1
ATOM 682 C C . VAL A 1 86 ? -26.258 29.967 16.560 1.00 42.03 86 VAL A C 1
ATOM 684 O O . VAL A 1 86 ? -25.989 31.157 16.402 1.00 42.03 86 VAL A O 1
ATOM 687 N N . GLN A 1 87 ? -27.502 29.536 16.762 1.00 42.53 87 GLN A N 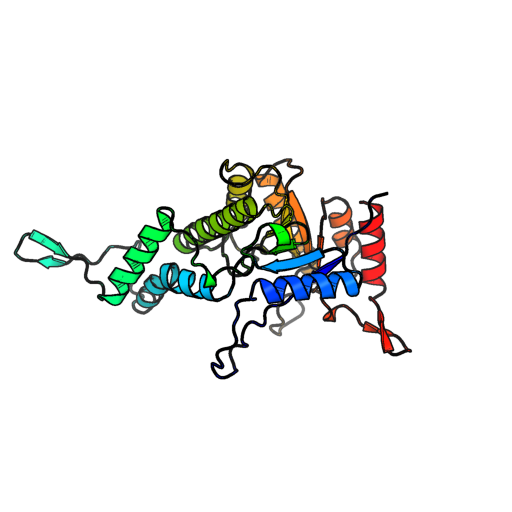1
ATOM 688 C CA . GLN A 1 87 ? -28.627 30.454 16.926 1.00 42.53 87 GLN A CA 1
ATOM 689 C C . GLN A 1 87 ? -29.006 30.547 18.406 1.00 42.53 87 GLN A C 1
ATOM 691 O O . GLN A 1 87 ? -29.221 29.531 19.070 1.00 42.53 87 GLN A O 1
ATOM 696 N N . ASN A 1 88 ? -29.070 31.775 18.927 1.00 41.47 88 ASN A N 1
ATOM 697 C CA . ASN A 1 88 ? -29.545 32.029 20.283 1.00 41.47 88 ASN A CA 1
ATOM 698 C C . ASN A 1 88 ? -31.044 31.745 20.346 1.00 41.47 88 ASN A C 1
ATOM 700 O O . ASN A 1 88 ? -31.838 32.408 19.681 1.00 41.47 88 ASN A O 1
ATOM 704 N N . THR A 1 89 ? -31.428 30.776 21.170 1.00 54.53 89 THR A N 1
ATOM 705 C CA . THR A 1 89 ? -32.815 30.652 21.619 1.00 54.53 89 THR A CA 1
ATOM 706 C C . THR A 1 89 ? -33.035 31.588 22.806 1.00 54.53 89 THR A C 1
ATOM 708 O O . THR A 1 89 ? -32.116 31.832 23.587 1.00 54.53 89 THR A O 1
ATOM 711 N N . GLU A 1 90 ? -34.255 32.105 22.965 1.00 51.31 90 GLU A N 1
ATOM 712 C CA . GLU A 1 90 ? -34.644 33.041 24.040 1.00 51.31 90 GLU A CA 1
ATOM 713 C C . GLU A 1 90 ? -34.384 32.491 25.461 1.00 51.31 90 GLU A C 1
ATOM 715 O O . GLU A 1 90 ? -34.415 33.228 26.441 1.00 51.31 90 GLU A O 1
ATOM 720 N N . SER A 1 91 ? -34.072 31.197 25.576 1.00 54.78 91 SER A N 1
ATOM 721 C CA . SER A 1 91 ? -33.737 30.485 26.812 1.00 54.78 91 SER A CA 1
ATOM 722 C C . SER A 1 91 ? -32.229 30.390 27.108 1.00 54.78 91 SER A C 1
ATOM 724 O O . SER A 1 91 ? -31.846 29.695 28.044 1.00 54.78 91 SER A O 1
ATOM 726 N N . GLY A 1 92 ? -31.362 31.046 26.327 1.00 48.19 92 GLY A N 1
ATOM 727 C CA . GLY A 1 92 ? -29.915 31.110 26.588 1.00 48.19 92 GLY A CA 1
ATOM 728 C C . GLY A 1 92 ? -29.118 29.845 26.244 1.00 48.19 92 GLY A C 1
ATOM 729 O O . GLY A 1 92 ? -27.930 29.784 26.548 1.00 48.19 92 GLY A O 1
ATOM 730 N N . ASN A 1 93 ? -29.731 28.855 25.586 1.00 44.00 93 ASN A N 1
ATOM 731 C CA . ASN A 1 93 ? -29.037 27.648 25.137 1.00 44.00 93 ASN A CA 1
ATOM 732 C C . ASN A 1 93 ? -28.629 27.747 23.659 1.00 44.00 93 ASN A C 1
ATOM 734 O O . ASN A 1 93 ? -29.450 28.039 22.782 1.00 44.00 93 ASN A O 1
ATOM 738 N N . LEU A 1 94 ? -27.348 27.463 23.408 1.00 38.50 94 LEU A N 1
ATOM 739 C CA . LEU A 1 94 ? -26.713 27.370 22.093 1.00 38.50 94 LEU A CA 1
ATOM 740 C C . LEU A 1 94 ? -27.165 26.060 21.427 1.00 38.50 94 LEU A C 1
ATOM 742 O O . LEU A 1 94 ? -26.822 24.979 21.905 1.00 38.50 94 LEU A O 1
ATOM 746 N N . LYS A 1 95 ? -27.945 26.133 20.343 1.00 41.62 95 LYS A N 1
ATOM 747 C CA . LYS A 1 95 ? -28.356 24.947 19.575 1.00 41.62 95 LYS A CA 1
ATOM 748 C C . LYS A 1 95 ? -27.696 24.973 18.199 1.00 41.62 95 LYS A C 1
ATOM 750 O O . LYS A 1 95 ? -27.867 25.929 17.445 1.00 41.62 95 LYS A O 1
ATOM 755 N N . VAL A 1 96 ? -26.932 23.927 17.897 1.00 47.62 96 VAL A N 1
ATOM 756 C CA . VAL A 1 96 ? -26.361 23.683 16.567 1.00 47.62 96 VAL A CA 1
ATOM 757 C C . VAL A 1 96 ? -27.494 23.219 15.653 1.00 47.62 96 VAL A C 1
ATOM 759 O O . VAL A 1 96 ? -28.205 22.272 15.989 1.00 47.62 96 VAL A O 1
ATOM 762 N N . VAL A 1 97 ? -27.703 23.912 14.532 1.00 45.31 97 VAL A N 1
ATOM 763 C CA . VAL A 1 97 ? -28.693 23.519 13.519 1.00 45.31 97 VAL A CA 1
ATOM 764 C C . VAL A 1 97 ? -28.007 22.581 12.530 1.00 45.31 97 VAL A C 1
ATOM 766 O O . VAL A 1 97 ? -27.489 23.014 11.508 1.00 45.31 97 VAL A O 1
ATOM 769 N N . SER A 1 98 ? -27.968 21.299 12.872 1.00 53.50 98 SER A N 1
ATOM 770 C CA . SER A 1 98 ? -27.672 20.200 11.950 1.00 53.50 98 SER A CA 1
ATOM 771 C C . SER A 1 98 ? -28.942 19.368 11.758 1.00 53.50 98 SER A C 1
ATOM 773 O O . SER A 1 98 ? -29.765 19.261 12.676 1.00 53.50 98 SER A O 1
ATOM 775 N N . GLY A 1 99 ? -29.156 18.809 10.563 1.00 58.62 99 GLY A N 1
ATOM 776 C CA . GLY A 1 99 ? -30.235 17.847 10.360 1.00 58.62 99 GLY A CA 1
ATOM 777 C C . GLY A 1 99 ? -30.041 16.640 11.290 1.00 58.62 99 GLY A C 1
ATOM 778 O O . GLY A 1 99 ? -28.907 16.320 11.652 1.00 58.62 99 GLY A O 1
ATOM 779 N N . PRO A 1 100 ? -31.111 15.930 11.698 1.00 60.22 100 PRO A N 1
ATOM 780 C CA . PRO A 1 100 ? -30.980 14.789 12.609 1.00 60.22 100 PRO A CA 1
ATOM 781 C C . PRO A 1 100 ? -30.035 13.698 12.073 1.00 60.22 100 PRO A C 1
ATOM 783 O O . PRO A 1 100 ? -29.293 13.108 12.849 1.00 60.22 100 PRO A O 1
ATOM 786 N N . LYS A 1 101 ? -29.987 13.492 10.747 1.00 61.34 101 LYS A N 1
ATOM 787 C CA . LYS A 1 101 ? -29.064 12.541 10.098 1.00 61.34 101 LYS A CA 1
ATOM 788 C C . LYS A 1 101 ? -27.601 13.009 10.093 1.00 61.34 101 LYS A C 1
ATOM 790 O O . LYS A 1 101 ? -26.692 12.178 10.134 1.00 61.34 101 LYS A O 1
ATOM 795 N N . ASP A 1 102 ? -27.373 14.318 10.089 1.00 69.75 102 ASP A N 1
ATOM 796 C CA . ASP A 1 102 ? -26.030 14.909 10.079 1.00 69.75 102 ASP A CA 1
ATOM 797 C C . ASP A 1 102 ? -25.454 14.921 11.496 1.00 69.75 102 ASP A C 1
ATOM 799 O O . ASP A 1 102 ? -24.275 14.649 11.695 1.00 69.75 102 ASP A O 1
ATOM 803 N N . ALA A 1 103 ? -26.306 15.157 12.500 1.00 78.69 103 ALA A N 1
ATOM 804 C CA . ALA A 1 103 ? -25.938 15.059 13.909 1.00 78.69 103 ALA A CA 1
ATOM 805 C C . ALA A 1 103 ? -25.526 13.630 14.299 1.00 78.69 103 ALA A C 1
ATOM 807 O O . ALA A 1 103 ? -24.531 13.452 14.998 1.00 78.69 103 ALA A O 1
ATOM 808 N N . GLU A 1 104 ? -26.256 12.616 13.823 1.00 81.88 104 GLU A N 1
ATOM 809 C CA . GLU A 1 104 ? -25.891 11.210 14.028 1.00 81.88 104 GLU A CA 1
ATOM 810 C C . GLU A 1 104 ? -24.5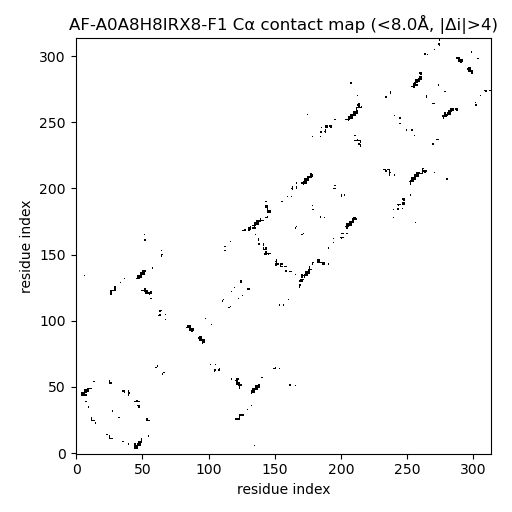62 10.862 13.349 1.00 81.88 104 GLU A C 1
ATOM 812 O O . GLU A 1 104 ? -23.707 10.243 13.976 1.00 81.88 104 GLU A O 1
ATOM 817 N N . SER A 1 105 ? -24.358 11.297 12.102 1.00 82.62 105 SER A N 1
ATOM 818 C CA . SER A 1 105 ? -23.123 11.017 11.353 1.00 82.62 105 SER A CA 1
ATOM 819 C C . SER A 1 105 ? -21.905 11.719 11.962 1.00 82.62 105 SER A C 1
ATOM 821 O O . SER A 1 105 ? -20.828 11.135 12.034 1.00 82.62 105 SER A O 1
ATOM 823 N N . LEU A 1 106 ? -22.078 12.945 12.464 1.00 84.19 106 LEU A N 1
ATOM 824 C CA . LEU A 1 106 ? -21.030 13.677 13.171 1.00 84.19 106 LEU A CA 1
ATOM 825 C C . LEU A 1 106 ? -20.693 13.019 14.514 1.00 84.19 106 LEU A C 1
ATOM 827 O O . LEU A 1 106 ? -19.522 12.852 14.838 1.00 84.19 106 LEU A O 1
ATOM 831 N N . MET A 1 107 ? -21.704 12.591 15.274 1.00 87.06 107 MET A N 1
ATOM 832 C CA . MET A 1 107 ? -21.487 11.838 16.511 1.00 87.06 107 MET A CA 1
ATOM 833 C C . MET A 1 107 ? -20.769 10.509 16.239 1.00 87.06 107 MET A C 1
ATOM 835 O O . MET A 1 107 ? -19.863 10.137 16.981 1.00 87.06 107 MET A O 1
ATOM 839 N N . GLU A 1 108 ? -21.144 9.805 15.166 1.00 88.75 108 GLU A N 1
ATOM 840 C CA . GLU A 1 108 ? -20.467 8.587 14.712 1.00 88.75 108 GLU A CA 1
ATOM 841 C C . GLU A 1 108 ? -18.987 8.864 14.392 1.00 88.75 108 GLU A C 1
ATOM 843 O O . GLU A 1 108 ? -18.116 8.129 14.860 1.00 88.75 108 GLU A O 1
ATOM 848 N N . ALA A 1 109 ? -18.695 9.955 13.675 1.00 88.50 109 ALA A N 1
ATOM 849 C CA . ALA A 1 109 ? -17.332 10.364 13.348 1.00 88.50 109 ALA A CA 1
ATOM 850 C C . ALA A 1 109 ? -16.496 10.677 14.603 1.00 88.50 109 ALA A C 1
ATOM 852 O O . ALA A 1 109 ? -15.366 10.205 14.716 1.00 88.50 109 ALA A O 1
ATOM 853 N N . GLU A 1 110 ? -17.049 11.406 15.577 1.00 90.38 110 GLU A N 1
ATOM 854 C CA . GLU A 1 110 ? -16.355 11.717 16.837 1.00 90.38 110 GLU A CA 1
ATOM 855 C C . GLU A 1 110 ? -16.084 10.463 17.681 1.00 90.38 110 GLU A C 1
ATOM 857 O O . GLU A 1 110 ? -14.990 10.295 18.222 1.00 90.38 110 GLU A O 1
ATOM 862 N N . LEU A 1 111 ? -17.049 9.540 17.756 1.00 90.75 111 LEU A N 1
ATOM 863 C CA . LEU A 1 111 ? -16.861 8.254 18.435 1.00 90.75 111 LEU A CA 1
ATOM 864 C C . LEU A 1 111 ? -15.781 7.407 17.760 1.00 90.75 111 LEU A C 1
ATOM 866 O O . LEU A 1 111 ? -15.003 6.739 18.442 1.00 90.75 111 LEU A O 1
ATOM 870 N N . TRP A 1 112 ? -15.716 7.437 16.430 1.00 92.75 112 TRP A N 1
ATOM 871 C CA . TRP A 1 112 ? -14.670 6.756 15.685 1.00 92.75 112 TRP A CA 1
ATOM 872 C C . TRP A 1 112 ? -13.288 7.378 15.940 1.00 92.75 112 TRP A C 1
ATOM 874 O O . TRP A 1 112 ? -12.369 6.653 16.326 1.00 92.75 112 TRP A O 1
ATOM 884 N N . ARG A 1 113 ? -13.153 8.710 15.855 1.00 92.94 113 ARG A N 1
ATOM 885 C CA . ARG A 1 113 ? -11.900 9.428 16.170 1.00 92.94 113 ARG A CA 1
ATOM 886 C C . ARG A 1 113 ? -11.418 9.182 17.602 1.00 92.94 113 ARG A C 1
ATOM 888 O O . ARG A 1 113 ? -10.214 9.125 17.840 1.00 92.94 113 ARG A O 1
ATOM 895 N N . ALA A 1 114 ? -12.339 8.981 18.545 1.00 92.12 114 ALA A N 1
ATOM 896 C CA . ALA A 1 114 ? -12.031 8.658 19.939 1.00 92.12 114 ALA A CA 1
ATOM 897 C C . ALA A 1 114 ? -11.496 7.224 20.164 1.00 92.12 114 ALA A C 1
ATOM 899 O O . ALA A 1 114 ? -11.176 6.870 21.300 1.00 92.12 114 ALA A O 1
ATOM 900 N N . GLY A 1 115 ? -11.383 6.404 19.112 1.00 87.19 115 GLY A N 1
ATOM 901 C CA . GLY A 1 115 ? -10.870 5.031 19.179 1.00 87.19 115 GLY A CA 1
ATOM 902 C C . GLY A 1 115 ? -11.898 3.957 18.820 1.00 87.19 115 GLY A C 1
ATOM 903 O O . GLY A 1 115 ? -11.824 2.840 19.335 1.00 87.19 115 GLY A O 1
ATOM 904 N N . GLY A 1 116 ? -12.872 4.278 17.967 1.00 89.94 116 GLY A N 1
ATOM 905 C CA . GLY A 1 116 ? -13.798 3.287 17.425 1.00 89.94 116 GLY A CA 1
ATOM 906 C C . GLY A 1 116 ? -13.081 2.249 16.554 1.00 89.94 116 GLY A C 1
ATOM 907 O O . GLY A 1 116 ? -12.098 2.548 15.883 1.00 89.94 116 GLY A O 1
ATOM 908 N N . GLY A 1 117 ? -13.579 1.012 16.569 1.00 88.81 117 GLY A N 1
ATOM 909 C CA . GLY A 1 117 ? -13.013 -0.095 15.797 1.00 88.81 117 GLY A CA 1
ATOM 910 C C . GLY A 1 117 ? -13.682 -0.317 14.438 1.00 88.81 117 GLY A C 1
ATOM 911 O O . GLY A 1 117 ? -14.657 0.349 14.075 1.00 88.81 117 GLY A O 1
ATOM 912 N N . PHE A 1 118 ? -13.162 -1.310 13.715 1.00 91.81 118 PHE A N 1
ATOM 913 C CA . PHE A 1 118 ? -13.773 -1.830 12.493 1.00 91.81 118 PHE A CA 1
ATOM 914 C C . PHE A 1 118 ? -15.065 -2.592 12.792 1.00 91.81 118 PHE A C 1
ATOM 916 O O . PHE A 1 118 ? -15.190 -3.255 13.826 1.00 91.81 118 PHE A O 1
ATOM 923 N N . GLN A 1 119 ? -15.999 -2.545 11.849 1.00 89.94 119 GLN A N 1
ATOM 924 C CA . GLN A 1 119 ? -17.100 -3.497 11.777 1.00 89.94 119 GLN A CA 1
ATOM 925 C C . GLN A 1 119 ? -16.608 -4.794 11.121 1.00 89.94 119 GLN A C 1
ATOM 927 O O . GLN A 1 119 ? -15.622 -4.817 10.386 1.00 89.94 119 GLN A O 1
ATOM 932 N N . ARG A 1 120 ? -17.260 -5.920 11.423 1.00 86.69 120 ARG A N 1
ATOM 933 C CA . ARG A 1 120 ? -16.790 -7.237 10.961 1.00 86.69 120 ARG A CA 1
ATOM 934 C C . ARG A 1 120 ? -16.812 -7.361 9.436 1.00 86.69 120 ARG A C 1
ATOM 936 O O . ARG A 1 120 ? -15.947 -8.017 8.874 1.00 86.69 120 ARG A O 1
ATOM 943 N N . ASP A 1 121 ? -17.809 -6.764 8.801 1.00 88.06 121 ASP A N 1
ATOM 944 C CA . ASP A 1 121 ? -18.030 -6.782 7.360 1.00 88.06 121 ASP A CA 1
ATOM 945 C C . ASP A 1 121 ? -17.141 -5.793 6.597 1.00 88.06 121 ASP A C 1
ATOM 947 O O . ASP A 1 121 ? -17.130 -5.839 5.375 1.00 88.06 121 ASP A O 1
ATOM 951 N N . GLU A 1 122 ? -16.374 -4.942 7.281 1.00 90.50 122 GLU A N 1
ATOM 952 C CA . GLU A 1 122 ? -15.433 -3.974 6.688 1.00 90.50 122 GLU A CA 1
ATOM 953 C C . GLU A 1 122 ? -14.051 -4.575 6.373 1.00 90.50 122 GLU A C 1
ATOM 955 O O . GLU A 1 122 ? -13.209 -3.934 5.737 1.00 90.50 122 GLU A O 1
ATOM 960 N N . LEU A 1 123 ? -13.804 -5.801 6.839 1.00 90.00 123 LEU A N 1
ATOM 961 C CA . LEU A 1 123 ? -12.499 -6.450 6.835 1.00 90.00 123 LEU A CA 1
ATOM 962 C C . LEU A 1 123 ? -12.476 -7.636 5.875 1.00 90.00 123 LEU A C 1
ATOM 964 O O . LEU A 1 123 ? -13.355 -8.493 5.917 1.00 90.00 123 LEU A O 1
ATOM 968 N N . ASN A 1 124 ? -11.420 -7.730 5.067 1.00 87.88 124 ASN A N 1
ATOM 969 C CA . ASN A 1 124 ? -11.196 -8.893 4.200 1.00 87.88 124 ASN A CA 1
ATOM 970 C C . ASN A 1 124 ? -10.451 -10.018 4.919 1.00 87.88 124 ASN A C 1
ATOM 972 O O . ASN A 1 124 ? -10.581 -11.189 4.568 1.00 87.88 124 ASN A O 1
ATOM 976 N N . ILE A 1 125 ? -9.646 -9.661 5.922 1.00 85.62 125 ILE A N 1
ATOM 977 C CA . ILE A 1 125 ? -8.848 -10.601 6.705 1.00 85.62 125 ILE A CA 1
ATOM 978 C C . ILE A 1 125 ? -9.354 -10.552 8.137 1.00 85.62 125 ILE A C 1
ATOM 980 O O . ILE A 1 125 ? -9.351 -9.500 8.768 1.00 85.62 125 ILE A O 1
ATOM 984 N N . ILE A 1 126 ? -9.794 -11.693 8.660 1.00 84.31 126 ILE A N 1
ATOM 985 C CA . ILE A 1 126 ? -10.363 -11.774 10.015 1.00 84.31 126 ILE A CA 1
ATOM 986 C C . ILE A 1 126 ? -9.579 -12.758 10.886 1.00 84.31 126 ILE A C 1
ATOM 988 O O . ILE A 1 126 ? -9.532 -12.604 12.106 1.00 84.31 126 ILE A O 1
ATOM 992 N N . ARG A 1 127 ? -8.960 -13.781 10.285 1.00 84.69 127 ARG A N 1
ATOM 993 C CA . ARG A 1 127 ? -8.284 -14.845 11.027 1.00 84.69 127 ARG A CA 1
ATOM 994 C C . ARG A 1 127 ? -6.767 -14.714 10.948 1.00 84.69 127 ARG A C 1
ATOM 996 O O . ARG A 1 127 ? -6.211 -14.430 9.893 1.00 84.69 127 ARG A O 1
ATOM 1003 N N . ASN A 1 128 ? -6.108 -14.992 12.068 1.00 84.50 128 ASN A N 1
ATOM 1004 C CA . ASN A 1 128 ? -4.650 -14.955 12.198 1.00 84.50 128 ASN A CA 1
ATOM 1005 C C . ASN A 1 128 ? -3.967 -16.134 11.470 1.00 84.50 128 ASN A C 1
ATOM 1007 O O . ASN A 1 128 ? -2.901 -15.968 10.895 1.00 84.50 128 ASN A O 1
ATOM 1011 N N . ASP A 1 129 ? -4.616 -17.303 11.371 1.00 83.31 129 ASP A N 1
ATOM 1012 C CA . ASP A 1 129 ? -4.050 -18.469 10.664 1.00 83.31 129 ASP A CA 1
ATOM 1013 C C . ASP A 1 129 ? -3.806 -18.229 9.166 1.00 83.31 129 ASP A C 1
ATOM 1015 O O . ASP A 1 129 ? -3.063 -18.971 8.532 1.00 83.31 129 ASP A O 1
ATOM 1019 N N . GLN A 1 130 ? -4.415 -17.188 8.602 1.00 80.38 130 GLN A N 1
ATOM 1020 C CA . GLN A 1 130 ? -4.246 -16.792 7.208 1.00 80.38 130 GLN A CA 1
ATOM 1021 C C . GLN A 1 130 ? -3.099 -15.784 7.027 1.00 80.38 130 GLN A C 1
ATOM 1023 O O . GLN A 1 130 ? -2.594 -15.641 5.918 1.00 80.38 130 GLN A O 1
ATOM 1028 N N . ALA A 1 131 ? -2.663 -15.105 8.094 1.00 83.75 131 ALA A N 1
ATOM 1029 C CA . ALA A 1 131 ? -1.745 -13.969 8.022 1.00 83.75 131 ALA A CA 1
ATOM 1030 C C . ALA A 1 131 ? -0.327 -14.336 7.555 1.00 83.75 131 ALA A C 1
ATOM 1032 O O . ALA A 1 131 ? 0.345 -13.495 6.962 1.00 83.75 131 ALA A O 1
ATOM 1033 N N . GLU A 1 132 ? 0.116 -15.582 7.767 1.00 85.19 132 GLU A N 1
ATOM 1034 C CA . GLU A 1 132 ? 1.460 -16.047 7.382 1.00 85.19 132 GLU A CA 1
ATOM 1035 C C . GLU A 1 132 ? 1.718 -15.923 5.871 1.00 85.19 132 GLU A C 1
ATOM 1037 O O . GLU A 1 132 ? 2.815 -15.553 5.453 1.00 85.19 132 GLU A O 1
ATOM 1042 N N . TYR A 1 133 ? 0.698 -16.179 5.048 1.00 86.75 133 TYR A N 1
ATOM 1043 C CA . TYR A 1 133 ? 0.811 -16.168 3.587 1.00 86.75 133 TYR A CA 1
ATOM 1044 C C . TYR A 1 133 ? 0.367 -14.847 2.959 1.00 86.75 133 TYR A C 1
ATOM 1046 O O . TYR A 1 133 ? 0.214 -14.782 1.740 1.00 86.75 133 TYR A O 1
ATOM 1054 N N . ILE A 1 134 ? 0.133 -13.801 3.755 1.00 90.75 134 ILE A N 1
ATOM 1055 C CA . ILE A 1 134 ? -0.490 -12.563 3.284 1.00 90.75 134 ILE A CA 1
ATOM 1056 C C . ILE A 1 134 ? 0.502 -11.399 3.247 1.00 90.75 134 ILE A C 1
ATOM 1058 O O . ILE A 1 134 ? 1.201 -11.104 4.215 1.00 90.75 134 ILE A O 1
ATOM 1062 N N . VAL A 1 135 ? 0.488 -10.677 2.126 1.00 93.69 135 VAL A N 1
ATOM 1063 C CA . VAL A 1 135 ? 1.010 -9.311 2.022 1.00 93.69 135 VAL A CA 1
ATOM 1064 C C . VAL A 1 135 ? -0.181 -8.355 2.040 1.00 93.69 135 VAL A C 1
ATOM 1066 O O . VAL A 1 135 ? -1.005 -8.356 1.122 1.00 93.69 135 VAL A O 1
ATOM 1069 N N . GLY A 1 136 ? -0.296 -7.560 3.102 1.00 93.88 136 GLY A N 1
ATOM 1070 C CA . GLY A 1 136 ? -1.421 -6.646 3.284 1.00 93.88 136 GLY A CA 1
ATOM 1071 C C . GLY A 1 136 ? -1.247 -5.375 2.460 1.00 93.88 136 GLY A C 1
ATOM 1072 O O . GLY A 1 136 ? -0.175 -4.782 2.460 1.00 93.88 136 GLY A O 1
ATOM 1073 N N . PHE A 1 137 ? -2.294 -4.926 1.781 1.00 94.69 137 PHE A N 1
ATOM 1074 C CA . PHE A 1 137 ? -2.356 -3.591 1.191 1.00 94.69 137 PHE A CA 1
ATOM 1075 C C . PHE A 1 137 ? -3.192 -2.692 2.099 1.00 94.69 137 PHE A C 1
ATOM 1077 O O . PHE A 1 137 ? -4.297 -3.062 2.504 1.00 94.69 137 PHE A O 1
ATOM 1084 N N . ALA A 1 138 ? -2.663 -1.517 2.423 1.00 95.12 138 ALA A N 1
ATOM 1085 C CA . ALA A 1 138 ? -3.453 -0.456 3.027 1.00 95.12 138 ALA A CA 1
ATOM 1086 C C . ALA A 1 138 ? -4.407 0.148 1.983 1.00 95.12 138 ALA A C 1
ATOM 1088 O O . ALA A 1 138 ? -4.183 0.041 0.774 1.00 95.12 138 ALA A O 1
ATOM 1089 N N . SER A 1 139 ? -5.477 0.782 2.451 1.00 94.06 139 SER A N 1
ATOM 1090 C CA . SER A 1 139 ? -6.482 1.413 1.597 1.00 94.06 139 SER A CA 1
ATOM 1091 C C . SER A 1 139 ? -5.888 2.446 0.633 1.00 94.06 139 SER A C 1
ATOM 1093 O O . SER A 1 139 ? -5.350 3.473 1.044 1.00 94.06 139 SER A O 1
ATOM 1095 N N . ASP A 1 140 ? -6.087 2.235 -0.671 1.00 90.06 140 ASP A N 1
ATOM 1096 C CA . ASP A 1 140 ? -5.586 3.132 -1.727 1.00 90.06 140 ASP A CA 1
ATOM 1097 C C . ASP A 1 140 ? -6.269 4.508 -1.767 1.00 90.06 140 ASP A C 1
ATOM 1099 O O . ASP A 1 140 ? -5.779 5.443 -2.400 1.00 90.06 140 ASP A O 1
ATOM 1103 N N . TRP A 1 141 ? -7.424 4.644 -1.118 1.00 90.38 141 TRP A N 1
ATOM 1104 C CA . TRP A 1 141 ? -8.200 5.882 -1.101 1.00 90.38 141 TRP A CA 1
ATOM 1105 C C . TRP A 1 141 ? -7.768 6.861 0.001 1.00 90.38 141 TRP A C 1
ATOM 1107 O O . TRP A 1 141 ? -8.247 7.998 -0.007 1.00 90.38 141 TRP A O 1
ATOM 1117 N N . LEU A 1 142 ? -6.880 6.450 0.915 1.00 92.06 142 LEU A N 1
ATOM 1118 C CA . LEU A 1 142 ? -6.365 7.288 2.001 1.00 92.06 142 LEU A CA 1
ATOM 1119 C C . LEU A 1 142 ? -5.560 8.471 1.447 1.00 92.06 142 LEU A C 1
ATOM 1121 O O . LEU A 1 142 ? -4.729 8.306 0.556 1.00 92.06 142 LEU A O 1
ATOM 1125 N N . GLN A 1 143 ? -5.798 9.670 1.986 1.00 90.62 143 GLN A N 1
ATOM 1126 C CA . GLN A 1 143 ? -5.211 10.921 1.486 1.00 90.62 143 GLN A CA 1
ATOM 1127 C C . GLN A 1 143 ? -4.371 11.601 2.570 1.00 90.62 143 GLN A C 1
ATOM 1129 O O . GLN A 1 143 ? -4.753 12.630 3.127 1.00 90.62 143 GLN A O 1
ATOM 1134 N N . LEU A 1 144 ? -3.214 11.016 2.886 1.00 91.06 144 LEU A N 1
ATOM 1135 C CA . LEU A 1 144 ? -2.315 11.527 3.939 1.00 91.06 144 LEU A CA 1
ATOM 1136 C C . LEU A 1 144 ? -1.600 12.832 3.540 1.00 91.06 144 LEU A C 1
ATOM 1138 O O . LEU A 1 144 ? -1.008 13.517 4.368 1.00 91.06 144 LEU A O 1
ATOM 1142 N N . ASP A 1 145 ? -1.643 13.174 2.261 1.00 90.31 145 ASP A N 1
ATOM 1143 C CA . ASP A 1 145 ? -1.068 14.368 1.653 1.00 90.31 145 ASP A CA 1
ATOM 1144 C C . ASP A 1 145 ? -2.148 15.345 1.161 1.00 90.31 145 ASP A C 1
ATOM 1146 O O . ASP A 1 145 ? -1.867 16.247 0.372 1.00 90.31 145 ASP A O 1
ATOM 1150 N N . SER A 1 146 ? -3.401 15.184 1.604 1.00 90.00 146 SER A N 1
ATOM 1151 C CA . SER A 1 146 ? -4.466 16.139 1.285 1.00 90.00 146 SER A CA 1
ATOM 1152 C C . SER A 1 146 ? -4.105 17.553 1.761 1.00 90.00 146 SER A C 1
ATOM 1154 O O . SER A 1 146 ? -3.523 17.738 2.836 1.00 90.00 146 SER A O 1
ATOM 1156 N N . LEU A 1 147 ? -4.483 18.550 0.955 1.00 87.75 147 LEU A N 1
ATOM 1157 C CA . LEU A 1 147 ? -4.382 19.968 1.316 1.00 87.75 147 LEU A CA 1
ATOM 1158 C C . LEU A 1 147 ? -5.385 20.344 2.412 1.00 87.75 147 LEU A C 1
ATOM 1160 O O . LEU A 1 147 ? -5.157 21.298 3.153 1.00 87.75 147 LEU A O 1
ATOM 1164 N N . ASP A 1 148 ? -6.480 19.590 2.519 1.00 89.44 148 ASP A N 1
ATOM 1165 C CA . ASP A 1 148 ? -7.411 19.720 3.628 1.00 89.44 148 ASP A CA 1
ATOM 1166 C C . ASP A 1 148 ? -6.887 18.968 4.857 1.00 89.44 148 ASP A C 1
ATOM 1168 O O . ASP A 1 148 ? -6.697 17.747 4.841 1.00 89.44 148 ASP A O 1
ATOM 1172 N N . GLU A 1 149 ? -6.682 19.719 5.936 1.00 88.31 149 GLU A N 1
ATOM 1173 C CA . GLU A 1 149 ? -6.221 19.211 7.222 1.00 88.31 149 GLU A CA 1
ATOM 1174 C C . GLU A 1 149 ? -7.199 18.200 7.830 1.00 88.31 149 GLU A C 1
ATOM 1176 O O . GLU A 1 149 ? -6.745 17.216 8.413 1.00 88.31 149 GLU A O 1
ATOM 1181 N N . GLY A 1 150 ? -8.514 18.388 7.649 1.00 89.94 150 GLY A N 1
ATOM 1182 C CA . GLY A 1 150 ? -9.529 17.468 8.171 1.00 89.94 150 GLY A CA 1
ATOM 1183 C C . GLY A 1 150 ? -9.428 16.087 7.527 1.00 89.94 150 GLY A C 1
ATOM 1184 O O . GLY A 1 150 ? -9.239 15.084 8.216 1.00 89.94 150 GLY A O 1
ATOM 1185 N N . VAL A 1 151 ? -9.445 16.042 6.190 1.00 91.50 151 VAL A N 1
ATOM 1186 C CA . VAL A 1 151 ? -9.259 14.799 5.422 1.00 91.50 151 VAL A CA 1
ATOM 1187 C C . VAL A 1 151 ? -7.921 14.131 5.728 1.00 91.50 151 VAL A C 1
ATOM 1189 O O . VAL A 1 151 ? -7.860 12.903 5.829 1.00 91.50 151 VAL A O 1
ATOM 1192 N N . ARG A 1 152 ? -6.849 14.914 5.882 1.00 91.75 152 ARG A N 1
ATOM 1193 C CA . ARG A 1 152 ? -5.525 14.384 6.217 1.00 91.75 152 ARG A CA 1
ATOM 1194 C C . ARG A 1 152 ? -5.514 13.729 7.597 1.00 91.75 152 ARG A C 1
ATOM 1196 O O . ARG A 1 152 ? -5.052 12.596 7.719 1.00 91.75 152 ARG A O 1
ATOM 1203 N N . TYR A 1 153 ? -6.051 14.411 8.606 1.00 93.19 153 TYR A N 1
ATOM 1204 C CA . TYR A 1 153 ? -6.144 13.904 9.974 1.00 93.19 153 TYR A CA 1
ATOM 1205 C C . TYR A 1 153 ? -6.982 12.621 10.049 1.00 93.19 153 TYR A C 1
ATOM 1207 O O . TYR A 1 153 ? -6.555 11.622 10.627 1.00 93.19 153 TYR A O 1
ATOM 1215 N N . ASP A 1 154 ? -8.135 12.604 9.381 1.00 94.44 154 ASP A N 1
ATOM 1216 C CA . ASP A 1 154 ? -8.994 11.422 9.326 1.00 94.44 154 ASP A CA 1
ATOM 1217 C C . ASP A 1 154 ? -8.337 10.268 8.553 1.00 94.44 154 ASP A C 1
ATOM 1219 O O . ASP A 1 154 ? -8.443 9.107 8.951 1.00 94.44 154 ASP A O 1
ATOM 1223 N N . SER A 1 155 ? -7.611 10.557 7.470 1.00 94.56 155 SER A N 1
ATOM 1224 C CA . SER A 1 155 ? -6.859 9.535 6.730 1.00 94.56 155 SER A CA 1
ATOM 1225 C C . SER A 1 155 ? -5.723 8.945 7.573 1.00 94.56 155 SER A C 1
ATOM 1227 O O . SER A 1 155 ? -5.462 7.746 7.505 1.00 94.56 155 SER A O 1
ATOM 1229 N N . GLU A 1 156 ? -5.065 9.756 8.401 1.00 94.75 156 GLU A N 1
ATOM 1230 C CA . GLU A 1 156 ? -4.037 9.300 9.337 1.00 94.75 156 GLU A CA 1
ATOM 1231 C C . GLU A 1 156 ? -4.612 8.372 10.418 1.00 94.75 156 GLU A C 1
ATOM 1233 O O . GLU A 1 156 ? -4.015 7.334 10.723 1.00 94.75 156 GLU A O 1
ATOM 1238 N N . ILE A 1 157 ? -5.776 8.707 10.984 1.00 94.81 157 ILE A N 1
ATOM 1239 C CA . ILE A 1 157 ? -6.469 7.835 11.945 1.00 94.81 157 ILE A CA 1
ATOM 1240 C C . ILE A 1 157 ? -6.836 6.506 11.284 1.00 94.81 157 ILE A C 1
ATOM 1242 O O . ILE A 1 157 ? -6.534 5.449 11.843 1.00 94.81 157 ILE A O 1
ATOM 1246 N N . ALA A 1 158 ? -7.424 6.554 10.087 1.00 95.81 158 ALA A N 1
ATOM 1247 C CA . ALA A 1 158 ? -7.806 5.364 9.337 1.00 95.81 158 ALA A CA 1
ATOM 1248 C C . ALA A 1 158 ? -6.596 4.474 9.012 1.00 95.81 158 ALA A C 1
ATOM 1250 O O . ALA A 1 158 ? -6.645 3.269 9.260 1.00 95.81 158 ALA A O 1
ATOM 1251 N N . LEU A 1 159 ? -5.482 5.055 8.548 1.00 96.06 159 LEU A N 1
ATOM 1252 C CA . LEU A 1 159 ? -4.253 4.301 8.299 1.00 96.06 159 LEU A CA 1
ATOM 1253 C C . LEU A 1 159 ? -3.749 3.628 9.575 1.00 96.06 159 LEU A C 1
ATOM 1255 O O . LEU A 1 159 ? -3.450 2.435 9.578 1.00 96.06 159 LEU A O 1
ATOM 1259 N N . ARG A 1 160 ? -3.656 4.380 10.675 1.00 95.62 160 ARG A N 1
ATOM 1260 C CA . ARG A 1 160 ? -3.184 3.847 11.955 1.00 95.62 160 ARG A CA 1
ATOM 1261 C C . ARG A 1 160 ? -4.045 2.675 12.413 1.00 95.62 160 ARG A C 1
ATOM 1263 O O . ARG A 1 160 ? -3.502 1.679 12.882 1.00 95.62 160 ARG A O 1
ATOM 1270 N N . GLN A 1 161 ? -5.359 2.776 12.247 1.00 95.44 161 GLN A N 1
ATOM 1271 C CA . GLN A 1 161 ? -6.295 1.711 12.577 1.00 95.44 161 GLN A CA 1
ATOM 1272 C C . GLN A 1 161 ? -6.064 0.458 11.713 1.00 95.44 161 GLN A C 1
ATOM 1274 O O . GLN A 1 161 ? -6.011 -0.648 12.253 1.00 95.44 161 GLN A O 1
ATOM 1279 N N . GLU A 1 162 ? -5.859 0.610 10.399 1.00 95.56 162 GLU A N 1
ATOM 1280 C CA . GLU A 1 162 ? -5.520 -0.509 9.503 1.00 95.56 162 GLU A CA 1
ATOM 1281 C C . GLU A 1 162 ? -4.206 -1.190 9.912 1.00 95.56 162 GLU A C 1
ATOM 1283 O O . GLU A 1 162 ? -4.137 -2.419 9.985 1.00 95.56 162 GLU A O 1
ATOM 1288 N N . LEU A 1 163 ? -3.178 -0.409 10.257 1.00 96.00 163 LEU A N 1
ATOM 1289 C CA . LEU A 1 163 ? -1.875 -0.929 10.681 1.00 96.00 163 LEU A CA 1
ATOM 1290 C C . LEU A 1 163 ? -1.927 -1.616 12.052 1.00 96.00 163 LEU A C 1
ATOM 1292 O O . LEU A 1 163 ? -1.301 -2.660 12.245 1.00 96.00 163 LEU A O 1
ATOM 1296 N N . GLN A 1 164 ? -2.690 -1.073 13.001 1.00 95.12 164 GLN A N 1
ATOM 1297 C CA . GLN A 1 164 ? -2.938 -1.714 14.296 1.00 95.12 164 GLN A CA 1
ATOM 1298 C C . GLN A 1 164 ? -3.663 -3.049 14.121 1.00 95.12 164 GLN A C 1
ATOM 1300 O O . GLN A 1 164 ? -3.317 -4.039 14.768 1.00 95.12 164 GLN A O 1
ATOM 1305 N N . PHE A 1 165 ? -4.638 -3.107 13.215 1.00 94.06 165 PHE A N 1
ATOM 1306 C CA . PHE A 1 165 ? -5.356 -4.340 12.931 1.00 94.06 165 PHE A CA 1
ATOM 1307 C C . PHE A 1 165 ? -4.471 -5.382 12.231 1.00 94.06 165 PHE A C 1
ATOM 1309 O O . PHE A 1 165 ? -4.454 -6.547 12.628 1.00 94.06 165 PHE A O 1
ATOM 1316 N N . ALA A 1 166 ? -3.647 -4.968 11.268 1.00 94.19 166 ALA A N 1
ATOM 1317 C CA . ALA A 1 166 ? -2.652 -5.846 10.658 1.00 94.19 166 ALA A CA 1
ATOM 1318 C C . ALA A 1 166 ? -1.638 -6.377 11.688 1.00 94.19 166 ALA A C 1
ATOM 1320 O O . ALA A 1 166 ? -1.292 -7.560 11.671 1.00 94.19 166 ALA A O 1
ATOM 1321 N N . SER A 1 167 ? -1.235 -5.532 12.644 1.00 93.81 167 SER A N 1
ATOM 1322 C CA . SER A 1 167 ? -0.406 -5.926 13.785 1.00 93.81 167 SER A CA 1
ATOM 1323 C C . SER A 1 167 ? -1.079 -6.965 14.673 1.00 93.81 167 SER A C 1
ATOM 1325 O O . SER A 1 167 ? -0.415 -7.891 15.132 1.00 93.81 167 SER A O 1
ATOM 1327 N N . TYR A 1 168 ? -2.379 -6.820 14.925 1.00 93.12 168 TYR A N 1
ATOM 1328 C CA . TYR A 1 168 ? -3.160 -7.781 15.699 1.00 93.12 168 TYR A CA 1
ATOM 1329 C C . TYR A 1 168 ? -3.244 -9.148 15.003 1.00 93.12 168 TYR A C 1
ATOM 1331 O O . TYR A 1 168 ? -3.132 -10.186 15.656 1.00 93.12 168 TYR A O 1
ATOM 1339 N N . LEU A 1 169 ? -3.394 -9.152 13.677 1.00 92.06 169 LEU A N 1
ATOM 1340 C CA . LEU A 1 169 ? -3.426 -10.373 12.875 1.00 92.06 169 LEU A CA 1
ATOM 1341 C C . LEU A 1 169 ? -2.052 -11.022 12.678 1.00 92.06 169 LEU A C 1
ATOM 1343 O O . LEU A 1 169 ? -2.005 -12.174 12.272 1.00 92.06 169 LEU A O 1
ATOM 1347 N N . GLY A 1 170 ? -0.952 -10.318 12.958 1.00 92.62 170 GLY A N 1
ATOM 1348 C CA . GLY A 1 170 ? 0.403 -10.830 12.742 1.00 92.62 170 GLY A CA 1
ATOM 1349 C C . GLY A 1 170 ? 0.899 -10.710 11.297 1.00 92.62 170 GLY A C 1
ATOM 1350 O O . GLY A 1 170 ? 1.825 -11.423 10.916 1.00 92.62 170 GLY A O 1
ATOM 1351 N N . ILE A 1 171 ? 0.318 -9.814 10.492 1.00 93.56 171 ILE A N 1
ATOM 1352 C CA . ILE A 1 171 ? 0.788 -9.544 9.126 1.00 93.56 171 ILE A CA 1
ATOM 1353 C C . ILE A 1 171 ? 2.119 -8.792 9.201 1.00 93.56 171 ILE A C 1
ATOM 1355 O O . ILE A 1 171 ? 2.211 -7.728 9.810 1.00 93.56 171 ILE A O 1
ATOM 1359 N N . VAL A 1 172 ? 3.155 -9.340 8.564 1.00 93.00 172 VAL A N 1
ATOM 1360 C CA . VAL A 1 172 ? 4.523 -8.801 8.643 1.00 93.00 172 VAL A CA 1
ATOM 1361 C C . VAL A 1 172 ? 4.802 -7.753 7.568 1.00 93.00 172 VAL A C 1
ATOM 1363 O O . VAL A 1 172 ? 5.498 -6.783 7.841 1.00 93.00 172 VAL A O 1
ATOM 1366 N N . ASN A 1 173 ? 4.282 -7.924 6.351 1.00 94.31 173 ASN A N 1
ATOM 1367 C CA . ASN A 1 173 ? 4.583 -7.036 5.227 1.00 94.31 173 ASN A CA 1
ATOM 1368 C C . ASN A 1 173 ? 3.327 -6.281 4.801 1.00 94.31 173 ASN A C 1
ATOM 1370 O O . ASN A 1 173 ? 2.333 -6.905 4.417 1.00 94.31 173 ASN A O 1
ATOM 1374 N N . ILE A 1 174 ? 3.387 -4.948 4.859 1.00 96.12 174 ILE A N 1
ATOM 1375 C CA . ILE A 1 174 ? 2.283 -4.070 4.473 1.00 96.12 174 ILE A CA 1
ATOM 1376 C C . ILE A 1 174 ? 2.742 -3.097 3.392 1.00 96.12 174 ILE A C 1
ATOM 1378 O O . ILE A 1 174 ? 3.732 -2.382 3.558 1.00 96.12 174 ILE A O 1
ATOM 1382 N N . ILE A 1 175 ? 1.989 -3.043 2.297 1.00 96.44 175 ILE A N 1
ATOM 1383 C CA . ILE A 1 175 ? 2.171 -2.083 1.215 1.00 96.44 175 ILE A CA 1
ATOM 1384 C C . ILE A 1 175 ? 1.269 -0.877 1.468 1.00 96.44 175 ILE A C 1
ATOM 1386 O O . ILE A 1 175 ? 0.050 -1.005 1.579 1.00 96.44 175 ILE A O 1
ATOM 1390 N N . LEU A 1 176 ? 1.889 0.294 1.575 1.00 95.81 176 LEU A N 1
ATOM 1391 C CA . LEU A 1 176 ? 1.225 1.578 1.772 1.00 95.81 176 LEU A CA 1
ATOM 1392 C C . LEU A 1 176 ? 0.835 2.198 0.421 1.00 95.81 176 LEU A C 1
ATOM 1394 O O . LEU A 1 176 ? 1.524 1.939 -0.575 1.00 95.81 176 LEU A O 1
ATOM 1398 N N . PRO A 1 177 ? -0.228 3.024 0.374 1.00 92.69 177 PRO A N 1
ATOM 1399 C CA . PRO A 1 177 ? -0.648 3.702 -0.848 1.00 92.69 177 PRO A CA 1
ATOM 1400 C C . PRO A 1 177 ? 0.465 4.580 -1.428 1.00 92.69 177 PRO A C 1
ATOM 1402 O O . PRO A 1 177 ? 1.403 4.975 -0.740 1.00 92.69 177 PRO A O 1
ATOM 1405 N N . ALA A 1 178 ? 0.357 4.902 -2.714 1.00 89.75 178 ALA A N 1
ATOM 1406 C CA . ALA A 1 178 ? 1.291 5.838 -3.327 1.00 89.75 178 ALA A CA 1
ATOM 1407 C C . ALA A 1 178 ? 0.966 7.280 -2.900 1.00 89.75 178 ALA A C 1
ATOM 1409 O O . ALA A 1 178 ? -0.210 7.655 -2.952 1.00 89.75 178 ALA A O 1
ATOM 1410 N N . PRO A 1 179 ? 1.966 8.103 -2.525 1.00 87.81 179 PRO A N 1
ATOM 1411 C CA . PRO A 1 179 ? 1.745 9.532 -2.349 1.00 87.81 179 PRO A CA 1
ATOM 1412 C C . PRO A 1 179 ? 1.308 10.156 -3.680 1.00 87.81 179 PRO A C 1
ATOM 1414 O O . PRO A 1 179 ? 1.741 9.735 -4.757 1.00 87.81 179 PRO A O 1
ATOM 1417 N N . ARG A 1 180 ? 0.436 11.159 -3.624 1.00 80.75 180 ARG A N 1
ATOM 1418 C CA . ARG A 1 180 ? -0.054 11.860 -4.809 1.00 80.75 180 ARG A CA 1
ATOM 1419 C C . ARG A 1 180 ? 0.938 12.931 -5.233 1.00 80.75 180 ARG A C 1
ATOM 1421 O O . ARG A 1 180 ? 1.659 13.538 -4.441 1.00 80.75 180 ARG A O 1
ATOM 1428 N N . ARG A 1 181 ? 0.970 13.184 -6.536 1.00 68.50 181 ARG A N 1
ATOM 1429 C CA . ARG A 1 181 ? 1.832 14.212 -7.111 1.00 68.50 181 ARG A CA 1
ATOM 1430 C C . ARG A 1 181 ? 1.360 15.609 -6.699 1.00 68.50 181 ARG A C 1
ATOM 1432 O O . ARG A 1 181 ? 0.162 15.864 -6.662 1.00 68.50 181 ARG A O 1
ATOM 1439 N N . ASN A 1 182 ? 2.306 16.527 -6.479 1.00 65.19 182 ASN A N 1
ATOM 1440 C CA . ASN A 1 182 ? 2.073 17.954 -6.187 1.00 65.19 182 ASN A CA 1
ATOM 1441 C C . ASN A 1 182 ? 1.341 18.246 -4.867 1.00 65.19 182 ASN A C 1
ATOM 1443 O O . ASN A 1 182 ? 0.871 19.360 -4.651 1.00 65.19 182 ASN A O 1
ATOM 1447 N N . HIS A 1 183 ? 1.246 17.251 -3.997 1.00 74.12 183 HIS A N 1
ATOM 1448 C CA . HIS A 1 183 ? 0.647 17.356 -2.679 1.00 74.12 183 HIS A CA 1
ATOM 1449 C C . HIS A 1 183 ? 1.733 17.460 -1.595 1.00 74.12 183 HIS A C 1
ATOM 1451 O O . HIS A 1 183 ? 2.933 17.439 -1.883 1.00 74.12 183 HIS A O 1
ATOM 1457 N N . GLU A 1 184 ? 1.334 17.604 -0.330 1.00 82.31 184 GLU A N 1
ATOM 1458 C CA . GLU A 1 184 ? 2.274 17.705 0.788 1.00 82.31 184 GLU A CA 1
ATOM 1459 C C . GLU A 1 184 ? 2.919 16.342 1.125 1.00 82.31 184 GLU A C 1
ATOM 1461 O O . GLU A 1 184 ? 2.621 15.735 2.155 1.00 82.31 184 GLU A O 1
ATOM 1466 N N . THR A 1 185 ? 3.864 15.868 0.301 1.00 88.19 185 THR A N 1
ATOM 1467 C CA . THR A 1 185 ? 4.614 14.609 0.526 1.00 88.19 185 THR A CA 1
ATOM 1468 C C . THR A 1 185 ? 5.278 14.561 1.905 1.00 88.19 185 THR A C 1
ATOM 1470 O O . THR A 1 185 ? 5.413 13.499 2.509 1.00 88.19 185 THR A O 1
ATOM 1473 N N . THR A 1 186 ? 5.672 15.714 2.446 1.00 91.75 186 THR A N 1
ATOM 1474 C CA . THR A 1 186 ? 6.223 15.823 3.803 1.00 91.75 186 THR A CA 1
ATOM 1475 C C . THR A 1 186 ? 5.211 15.405 4.867 1.00 91.75 186 THR A C 1
ATOM 1477 O O . THR A 1 186 ? 5.589 14.753 5.837 1.00 91.75 186 THR A O 1
ATOM 1480 N N . SER A 1 187 ? 3.938 15.766 4.703 1.00 92.38 187 SER A N 1
ATOM 1481 C CA . SER A 1 187 ? 2.869 15.403 5.636 1.00 92.38 187 SER A CA 1
ATOM 1482 C C . SER A 1 187 ? 2.612 13.893 5.588 1.00 92.38 187 SER A C 1
ATOM 1484 O O . SER A 1 187 ? 2.655 13.246 6.631 1.00 92.38 187 SER A O 1
ATOM 1486 N N . TYR A 1 188 ? 2.544 13.312 4.384 1.00 94.50 188 TYR A N 1
ATOM 1487 C CA . TYR A 1 188 ? 2.523 11.856 4.183 1.00 94.50 188 TYR A CA 1
ATOM 1488 C C . TYR A 1 188 ? 3.700 11.157 4.884 1.00 94.50 188 TYR A C 1
ATOM 1490 O O . TYR A 1 188 ? 3.526 10.181 5.615 1.00 94.50 188 TYR A O 1
ATOM 1498 N N . ALA A 1 189 ? 4.915 11.682 4.708 1.00 94.75 189 ALA A N 1
ATOM 1499 C CA . ALA A 1 189 ? 6.118 11.114 5.302 1.00 94.75 189 ALA A CA 1
ATOM 1500 C C . ALA A 1 189 ? 6.135 11.198 6.838 1.00 94.75 189 ALA A C 1
ATOM 1502 O O . ALA A 1 189 ? 6.600 10.267 7.495 1.00 94.75 189 ALA A O 1
ATOM 1503 N N . ARG A 1 190 ? 5.610 12.285 7.420 1.00 94.62 190 ARG A N 1
ATOM 1504 C CA . ARG A 1 190 ? 5.456 12.417 8.878 1.00 94.62 190 ARG A CA 1
ATOM 1505 C C . ARG A 1 190 ? 4.497 11.370 9.420 1.00 94.62 190 ARG A C 1
ATOM 1507 O O . ARG A 1 190 ? 4.872 10.657 10.342 1.00 94.62 190 ARG A O 1
ATOM 1514 N N . THR A 1 191 ? 3.340 11.192 8.784 1.00 95.44 191 THR A N 1
ATOM 1515 C CA . THR A 1 191 ? 2.381 10.159 9.188 1.00 95.44 191 THR A CA 1
ATOM 1516 C C . THR A 1 191 ? 3.005 8.757 9.156 1.00 95.44 191 THR A C 1
ATOM 1518 O O . THR A 1 191 ? 2.787 7.966 10.074 1.00 95.44 191 THR A O 1
ATOM 1521 N N . ILE A 1 192 ? 3.844 8.441 8.158 1.00 95.75 192 ILE A N 1
ATOM 1522 C CA . ILE A 1 192 ? 4.595 7.172 8.135 1.00 95.75 192 ILE A CA 1
ATOM 1523 C C . ILE A 1 192 ? 5.596 7.083 9.287 1.00 95.75 192 ILE A C 1
ATOM 1525 O O . ILE A 1 192 ? 5.667 6.048 9.949 1.00 95.75 192 ILE A O 1
ATOM 1529 N N . SER A 1 193 ? 6.369 8.141 9.534 1.00 95.50 193 SER A N 1
ATOM 1530 C CA . SER A 1 193 ? 7.321 8.194 10.650 1.00 95.50 193 SER A CA 1
ATOM 1531 C C . SER A 1 193 ? 6.622 7.974 11.998 1.00 95.50 193 SER A C 1
ATOM 1533 O O . SER A 1 193 ? 7.106 7.218 12.847 1.00 95.50 193 SER A O 1
ATOM 1535 N N . ASP A 1 194 ? 5.443 8.563 12.176 1.00 95.06 194 ASP A N 1
ATOM 1536 C CA . ASP A 1 194 ? 4.620 8.381 13.369 1.00 95.06 194 ASP A CA 1
ATOM 1537 C C . ASP A 1 194 ? 4.128 6.933 13.475 1.00 95.06 194 ASP A C 1
ATOM 1539 O O . ASP A 1 194 ? 4.213 6.327 14.540 1.00 95.06 194 ASP A O 1
ATOM 1543 N N . CYS A 1 195 ? 3.708 6.315 12.368 1.00 95.25 195 CYS A N 1
ATOM 1544 C CA . CYS A 1 195 ? 3.324 4.900 12.351 1.00 95.25 195 CYS A CA 1
ATOM 1545 C C . CYS A 1 195 ? 4.504 3.951 12.632 1.00 95.25 195 CYS A C 1
ATOM 1547 O O . CYS A 1 195 ? 4.323 2.909 13.258 1.00 95.25 195 CYS A O 1
ATOM 1549 N N . LEU A 1 196 ? 5.719 4.292 12.192 1.00 94.44 196 LEU A N 1
ATOM 1550 C CA . LEU A 1 196 ? 6.928 3.500 12.449 1.00 94.44 196 LEU A CA 1
ATOM 1551 C C . LEU A 1 196 ? 7.325 3.514 13.930 1.00 94.44 196 LEU A C 1
ATOM 1553 O O . LEU A 1 196 ? 7.836 2.511 14.435 1.00 94.44 196 LEU A O 1
ATOM 1557 N N . THR A 1 197 ? 7.104 4.644 14.604 1.00 93.81 197 THR A N 1
ATOM 1558 C CA . THR A 1 197 ? 7.475 4.875 16.009 1.00 93.81 197 THR A CA 1
ATOM 1559 C C . THR A 1 197 ? 6.342 4.591 16.998 1.00 93.81 197 THR A C 1
ATOM 1561 O O . THR A 1 197 ? 6.596 4.441 18.195 1.00 93.81 197 THR A O 1
ATOM 1564 N N . ALA A 1 198 ? 5.100 4.477 16.522 1.00 93.44 198 ALA A N 1
ATOM 1565 C CA . ALA A 1 198 ? 3.932 4.203 17.345 1.00 93.44 198 ALA A CA 1
ATOM 1566 C C . ALA A 1 198 ? 4.039 2.854 18.072 1.00 93.44 198 ALA A C 1
ATOM 1568 O O . ALA A 1 198 ? 4.122 1.796 17.456 1.00 93.44 198 ALA A O 1
ATOM 1569 N N . SER A 1 199 ? 3.905 2.877 19.401 1.00 91.62 199 SER A N 1
ATOM 1570 C CA . SER A 1 199 ? 3.919 1.674 20.250 1.00 91.62 199 SER A CA 1
ATOM 1571 C C . SER A 1 199 ? 2.725 0.737 20.035 1.00 91.62 199 SER A C 1
ATOM 1573 O O . SER A 1 199 ? 2.775 -0.427 20.423 1.00 91.62 199 SER A O 1
ATOM 1575 N N . SER A 1 200 ? 1.647 1.246 19.436 1.00 90.25 200 SER A N 1
ATOM 1576 C CA . SER A 1 200 ? 0.446 0.470 19.107 1.00 90.25 200 SER A CA 1
ATOM 1577 C C . SER A 1 200 ? 0.612 -0.414 17.868 1.00 90.25 200 SER A C 1
ATOM 1579 O O . SER A 1 200 ? -0.220 -1.287 17.635 1.00 90.25 200 SER A O 1
ATOM 1581 N N . ILE A 1 201 ? 1.674 -0.206 17.085 1.00 94.44 201 ILE A N 1
ATOM 1582 C CA . ILE A 1 201 ? 1.970 -0.973 15.878 1.00 94.44 201 ILE A CA 1
ATOM 1583 C C . ILE A 1 201 ? 3.215 -1.819 16.150 1.00 94.44 201 ILE A C 1
ATOM 1585 O O . ILE A 1 201 ? 4.233 -1.319 16.623 1.00 94.44 201 ILE A O 1
ATOM 1589 N N . SER A 1 202 ? 3.143 -3.119 15.861 1.00 92.81 202 SER A N 1
ATOM 1590 C CA . SER A 1 202 ? 4.249 -4.045 16.113 1.00 92.81 202 SER A CA 1
ATOM 1591 C C . SER A 1 202 ? 5.535 -3.624 15.399 1.00 92.81 202 SER A C 1
ATOM 1593 O O . SER A 1 202 ? 5.550 -3.353 14.195 1.00 92.81 202 SER A O 1
ATOM 1595 N N . SER A 1 203 ? 6.650 -3.668 16.134 1.00 90.81 203 SER A N 1
ATOM 1596 C CA . SER A 1 203 ? 7.997 -3.409 15.612 1.00 90.81 203 SER A CA 1
ATOM 1597 C C . SER A 1 203 ? 8.462 -4.421 14.561 1.00 90.81 203 SER A C 1
ATOM 1599 O O . SER A 1 203 ? 9.483 -4.194 13.918 1.00 90.81 203 SER A O 1
ATOM 1601 N N . TYR A 1 204 ? 7.742 -5.532 14.392 1.00 91.50 204 TYR A N 1
ATOM 1602 C CA . TYR A 1 204 ? 8.049 -6.556 13.394 1.00 91.50 204 TYR A CA 1
ATOM 1603 C C . TYR A 1 204 ? 7.444 -6.265 12.018 1.00 91.50 204 TYR A C 1
ATOM 1605 O O . TYR A 1 204 ? 7.805 -6.938 11.058 1.00 91.50 204 TYR A O 1
ATOM 1613 N N . ILE A 1 205 ? 6.546 -5.280 11.902 1.00 94.12 205 ILE A N 1
ATOM 1614 C CA . ILE A 1 205 ? 5.917 -4.953 10.620 1.00 94.12 205 ILE A CA 1
ATOM 1615 C C . ILE A 1 205 ? 6.867 -4.128 9.759 1.00 94.12 205 ILE A C 1
ATOM 1617 O O . ILE A 1 205 ? 7.369 -3.090 10.205 1.00 94.12 205 ILE A O 1
ATOM 1621 N N . ASN A 1 206 ? 7.049 -4.562 8.515 1.00 95.50 206 ASN A N 1
ATOM 1622 C CA . ASN A 1 206 ? 7.724 -3.826 7.459 1.00 95.50 206 ASN A CA 1
ATOM 1623 C C . ASN A 1 206 ? 6.700 -3.062 6.619 1.00 95.50 206 ASN A C 1
ATOM 1625 O O . ASN A 1 206 ? 5.695 -3.619 6.170 1.00 95.50 206 ASN A O 1
ATOM 1629 N N . PHE A 1 207 ? 6.985 -1.786 6.391 1.00 96.25 207 PHE A N 1
ATOM 1630 C CA . PHE A 1 207 ? 6.230 -0.914 5.511 1.00 96.25 207 PHE A CA 1
ATOM 1631 C C . PHE A 1 207 ? 6.939 -0.785 4.170 1.00 96.25 207 PHE A C 1
ATOM 1633 O O . PHE A 1 207 ? 8.133 -0.481 4.092 1.00 96.25 207 PHE A O 1
ATOM 1640 N N . SER A 1 208 ? 6.170 -0.962 3.108 1.00 96.69 208 SER A N 1
ATOM 1641 C CA . SER A 1 208 ? 6.633 -0.824 1.737 1.00 96.69 208 SER A CA 1
ATOM 1642 C C . SER A 1 208 ? 5.797 0.255 1.062 1.00 96.69 208 SER A C 1
ATOM 1644 O O . SER A 1 208 ? 4.609 0.058 0.829 1.00 96.69 208 SER A O 1
ATOM 1646 N N . VAL A 1 209 ? 6.373 1.420 0.773 1.00 95.75 209 VAL A N 1
ATOM 1647 C CA . VAL A 1 209 ? 5.619 2.506 0.126 1.00 95.75 209 VAL A CA 1
ATOM 1648 C C . VAL A 1 209 ? 5.478 2.188 -1.352 1.00 95.75 209 VAL A C 1
ATOM 1650 O O . VAL A 1 209 ? 6.491 1.980 -2.025 1.00 95.75 209 VAL A O 1
ATOM 1653 N N . ARG A 1 210 ? 4.241 2.135 -1.863 1.00 94.12 210 ARG A N 1
ATOM 1654 C CA . ARG A 1 210 ? 4.011 1.953 -3.296 1.00 94.12 210 ARG A CA 1
ATOM 1655 C C . ARG A 1 210 ? 4.469 3.196 -4.043 1.00 94.12 210 ARG A C 1
ATOM 1657 O O . ARG A 1 210 ? 3.978 4.282 -3.766 1.00 94.12 210 ARG A O 1
ATOM 1664 N N . ILE A 1 211 ? 5.386 3.057 -4.994 1.00 91.50 211 ILE A N 1
ATOM 1665 C CA . ILE A 1 211 ? 5.859 4.189 -5.798 1.00 91.50 211 ILE A CA 1
ATOM 1666 C C . ILE A 1 211 ? 5.909 3.773 -7.264 1.00 91.50 211 ILE A C 1
ATOM 1668 O O . ILE A 1 211 ? 6.516 2.746 -7.571 1.00 91.50 211 ILE A O 1
ATOM 1672 N N . PRO A 1 212 ? 5.288 4.534 -8.181 1.00 88.75 212 PRO A N 1
ATOM 1673 C CA . PRO A 1 212 ? 5.426 4.271 -9.605 1.00 88.75 212 PRO A CA 1
ATOM 1674 C C . PRO A 1 212 ? 6.876 4.477 -10.045 1.00 88.75 212 PRO A C 1
ATOM 1676 O O . PRO A 1 212 ? 7.517 5.474 -9.707 1.00 88.75 212 PRO A O 1
ATOM 1679 N N . VAL A 1 213 ? 7.398 3.534 -10.830 1.00 84.00 213 VAL A N 1
ATOM 1680 C CA . VAL A 1 213 ? 8.772 3.588 -11.362 1.00 84.00 213 VAL A CA 1
ATOM 1681 C C . VAL A 1 213 ? 9.047 4.851 -12.173 1.00 84.00 213 VAL A C 1
ATOM 1683 O O . VAL A 1 213 ? 10.160 5.376 -12.169 1.00 84.00 213 VAL A O 1
ATOM 1686 N N . CYS A 1 214 ? 8.009 5.351 -12.828 1.00 76.25 214 CYS A N 1
ATOM 1687 C CA . CYS A 1 214 ? 7.966 6.592 -13.570 1.00 76.25 214 CYS A CA 1
ATOM 1688 C C . CYS A 1 214 ? 6.536 7.115 -13.548 1.00 76.25 214 CYS A C 1
ATOM 1690 O O . CYS A 1 214 ? 5.590 6.324 -13.556 1.00 76.25 214 CYS A O 1
ATOM 1692 N N . ASP A 1 215 ? 6.391 8.432 -13.562 1.00 68.56 215 ASP A N 1
ATOM 1693 C CA . A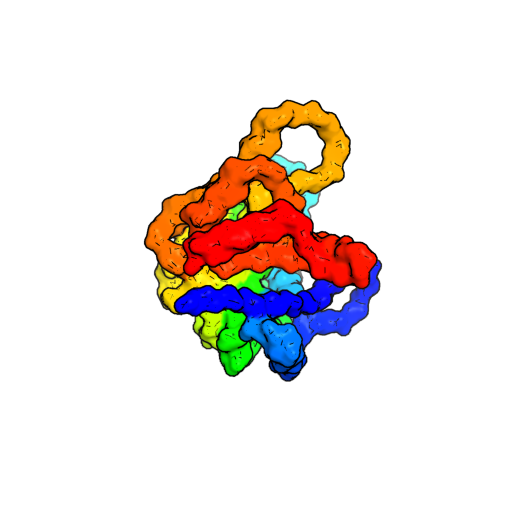SP A 1 215 ? 5.092 9.053 -13.755 1.00 68.56 215 ASP A CA 1
ATOM 1694 C C . ASP A 1 215 ? 4.820 9.174 -15.257 1.00 68.56 215 ASP A C 1
ATOM 1696 O O . ASP A 1 215 ? 5.660 9.680 -16.003 1.00 68.56 215 ASP A O 1
ATOM 1700 N N . VAL A 1 216 ? 3.679 8.664 -15.711 1.00 56.88 216 VAL A N 1
ATOM 1701 C CA . VAL A 1 216 ? 3.196 8.901 -17.073 1.00 56.88 216 VAL A CA 1
ATOM 1702 C C . VAL A 1 216 ? 1.997 9.824 -16.910 1.00 56.88 216 VAL A C 1
ATOM 1704 O O . VAL A 1 216 ? 1.006 9.390 -16.317 1.00 56.88 216 VAL A O 1
ATOM 1707 N N . PRO A 1 217 ? 2.059 11.083 -17.384 1.00 51.31 217 PRO A N 1
ATOM 1708 C CA . PRO A 1 217 ? 0.929 11.983 -17.250 1.00 51.31 217 PRO A CA 1
ATOM 1709 C C . PRO A 1 217 ? -0.305 11.359 -17.919 1.00 51.31 217 PRO A C 1
ATOM 1711 O O . PRO A 1 217 ? -0.187 10.785 -19.008 1.00 51.31 217 PRO A O 1
ATOM 1714 N N . PRO A 1 218 ? -1.492 11.444 -17.291 1.00 45.34 218 PRO A N 1
ATOM 1715 C CA . PRO A 1 218 ? -2.727 11.055 -17.951 1.00 45.34 218 PRO A CA 1
ATOM 1716 C C . PRO A 1 218 ? -2.867 11.919 -19.205 1.00 45.34 218 PRO A C 1
ATOM 1718 O O . PRO A 1 218 ? -2.746 13.141 -19.137 1.00 45.34 218 PRO A O 1
ATOM 1721 N N . GLU A 1 219 ? -3.041 11.280 -20.359 1.00 47.38 219 GLU A N 1
ATOM 1722 C CA . GLU A 1 219 ? -3.085 11.954 -21.654 1.00 47.38 219 GLU A CA 1
ATOM 1723 C C . GLU A 1 219 ? -4.244 12.962 -21.732 1.00 47.38 219 GLU A C 1
ATOM 1725 O O . GLU A 1 219 ? -5.354 12.636 -22.147 1.00 47.38 219 GLU A O 1
ATOM 1730 N N . GLU A 1 220 ? -3.973 14.218 -21.387 1.00 36.31 220 GLU A N 1
ATOM 1731 C CA . GLU A 1 220 ? -4.710 15.362 -21.905 1.00 36.31 220 GLU A CA 1
ATOM 1732 C C . GLU A 1 220 ? -3.898 15.951 -23.055 1.00 36.31 220 GLU A C 1
ATOM 1734 O O . GLU A 1 220 ? -2.818 16.520 -22.881 1.00 36.31 220 GLU A O 1
ATOM 1739 N N . GLY A 1 221 ? -4.395 15.749 -24.275 1.00 44.22 221 GLY A N 1
ATOM 1740 C CA . GLY A 1 221 ? -3.713 16.170 -25.486 1.00 44.22 221 GLY A CA 1
ATOM 1741 C C . GLY A 1 221 ? -3.416 17.668 -25.500 1.00 44.22 221 GLY A C 1
ATOM 1742 O O . GLY A 1 221 ? -4.311 18.471 -25.719 1.00 44.22 221 GLY A O 1
ATOM 1743 N N . SER A 1 222 ? -2.145 18.049 -25.387 1.00 32.84 222 SER A N 1
ATOM 1744 C CA . SER A 1 222 ? -1.555 19.086 -26.236 1.00 32.84 222 SER A CA 1
ATOM 1745 C C . SER A 1 222 ? -0.035 19.120 -26.094 1.00 32.84 222 SER A C 1
ATOM 1747 O O . SER A 1 222 ? 0.505 19.176 -24.997 1.00 32.84 222 SER A O 1
ATOM 1749 N N . GLY A 1 223 ? 0.635 19.166 -27.246 1.00 32.53 223 GLY A N 1
ATOM 1750 C CA . GLY A 1 223 ? 1.823 19.987 -27.448 1.00 32.53 223 GLY A CA 1
ATOM 1751 C C . GLY A 1 223 ? 3.094 19.572 -26.714 1.00 32.53 223 GLY A C 1
ATOM 1752 O O . GLY A 1 223 ? 3.303 19.910 -25.555 1.00 32.53 223 GLY A O 1
ATOM 1753 N N . ALA A 1 224 ? 4.013 18.992 -27.485 1.00 42.47 224 ALA A N 1
ATOM 1754 C CA . ALA A 1 224 ? 5.450 19.012 -27.250 1.00 42.47 224 ALA A CA 1
ATOM 1755 C C . ALA A 1 224 ? 5.917 20.239 -26.436 1.00 42.47 224 ALA A C 1
ATOM 1757 O O . ALA A 1 224 ? 6.062 21.342 -26.969 1.00 42.47 224 ALA A O 1
ATOM 1758 N N . LYS A 1 225 ? 6.211 20.033 -25.151 1.00 33.72 225 LYS A N 1
ATOM 1759 C CA . LYS A 1 225 ? 7.079 20.915 -24.375 1.00 33.72 225 LYS A CA 1
ATOM 1760 C C . LYS A 1 225 ? 8.342 20.141 -24.039 1.00 33.72 225 LYS A C 1
ATOM 1762 O O . LYS A 1 225 ? 8.294 19.189 -23.280 1.00 33.72 225 LYS A O 1
ATOM 1767 N N . GLY A 1 226 ? 9.428 20.564 -24.688 1.00 33.62 226 GLY A N 1
ATOM 1768 C CA . GLY A 1 226 ? 10.841 20.360 -24.358 1.00 33.62 226 GLY A CA 1
ATOM 1769 C C . GLY A 1 226 ? 11.246 19.048 -23.687 1.00 33.62 226 GLY A C 1
ATOM 1770 O O . GLY A 1 226 ? 10.920 18.802 -22.533 1.00 33.62 226 GLY A O 1
ATOM 1771 N N . ALA A 1 227 ? 12.133 18.304 -24.348 1.00 42.25 227 ALA A N 1
ATOM 1772 C CA . ALA A 1 227 ? 12.855 17.148 -23.806 1.00 42.25 227 ALA A CA 1
ATOM 1773 C C . ALA A 1 227 ? 13.587 17.388 -22.458 1.00 42.25 227 ALA A C 1
ATOM 1775 O O . ALA A 1 227 ? 14.107 16.444 -21.881 1.00 42.25 227 ALA A O 1
ATOM 1776 N N . THR A 1 228 ? 13.619 18.619 -21.938 1.00 44.44 228 THR A N 1
ATOM 1777 C CA . THR A 1 228 ? 14.142 18.975 -20.611 1.00 44.44 228 THR A CA 1
ATOM 1778 C C . THR A 1 228 ? 13.140 18.778 -19.466 1.00 44.44 228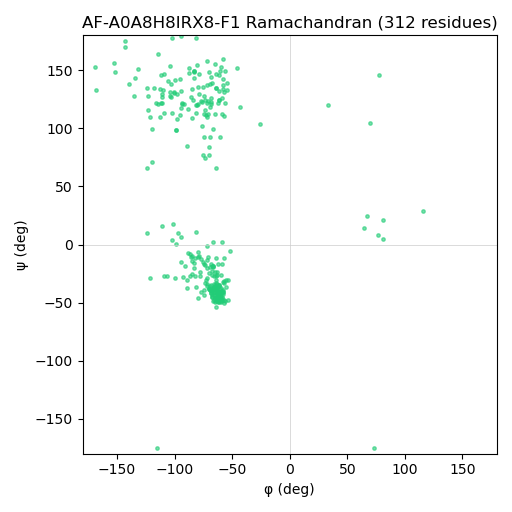 THR A C 1
ATOM 1780 O O . THR A 1 228 ? 13.572 18.680 -18.330 1.00 44.44 228 THR A O 1
ATOM 1783 N N . GLY A 1 229 ? 11.826 18.719 -19.723 1.00 49.03 229 GLY A N 1
ATOM 1784 C CA . GLY A 1 229 ? 10.811 18.523 -18.671 1.00 49.03 229 GLY A CA 1
ATOM 1785 C C . GLY A 1 229 ? 10.561 17.056 -18.305 1.00 49.03 229 GLY A C 1
ATOM 1786 O O . GLY A 1 229 ? 10.169 16.755 -17.185 1.00 49.03 229 GLY A O 1
ATOM 1787 N N . HIS A 1 230 ? 10.833 16.140 -19.237 1.00 52.41 230 HIS A N 1
ATOM 1788 C CA . HIS A 1 230 ? 10.588 14.707 -19.069 1.00 52.41 230 HIS A CA 1
ATOM 1789 C C . HIS A 1 230 ? 11.579 14.049 -18.090 1.00 52.41 230 HIS A C 1
ATOM 1791 O O . HIS A 1 230 ? 11.187 13.189 -17.312 1.00 52.41 230 HIS A O 1
ATOM 1797 N N . ASP A 1 231 ? 12.846 14.476 -18.066 1.00 54.41 231 ASP A N 1
ATOM 1798 C CA . ASP A 1 231 ? 13.843 13.955 -17.113 1.00 54.41 231 ASP A CA 1
ATOM 1799 C C . ASP A 1 231 ? 13.623 14.479 -15.678 1.00 54.41 231 ASP A C 1
ATOM 1801 O O . ASP A 1 231 ? 13.844 13.740 -14.713 1.00 54.41 231 ASP A O 1
ATOM 1805 N N . ASP A 1 232 ? 13.139 15.718 -15.528 1.00 56.81 232 ASP A N 1
ATOM 1806 C CA . ASP A 1 232 ? 12.725 16.288 -14.235 1.00 56.81 232 ASP A CA 1
ATOM 1807 C C . ASP A 1 232 ? 11.459 15.586 -13.706 1.00 56.81 232 ASP A C 1
ATOM 1809 O O . ASP A 1 232 ? 11.363 15.243 -12.530 1.00 56.81 232 ASP A O 1
ATOM 1813 N N . GLU A 1 233 ? 10.505 15.286 -14.588 1.00 56.75 233 GLU A N 1
ATOM 1814 C CA . GLU A 1 233 ? 9.268 14.569 -14.261 1.00 56.75 233 GLU A CA 1
ATOM 1815 C C . GLU A 1 233 ? 9.512 13.102 -13.876 1.00 56.75 233 GLU A C 1
ATOM 1817 O O . GLU A 1 233 ? 8.972 12.619 -12.881 1.00 56.75 233 GLU A O 1
ATOM 1822 N N . LEU A 1 234 ? 10.404 12.409 -14.587 1.00 59.12 234 LEU A N 1
ATOM 1823 C CA . LEU A 1 234 ? 10.867 11.071 -14.213 1.00 59.12 234 LEU A CA 1
ATOM 1824 C C . LEU A 1 234 ? 11.703 11.068 -12.923 1.00 59.12 234 LEU A C 1
ATOM 1826 O O . LEU A 1 234 ? 11.792 10.041 -12.250 1.00 59.12 234 LEU A O 1
ATOM 1830 N N . SER A 1 235 ? 12.297 12.206 -12.555 1.00 70.25 235 SER A N 1
ATOM 1831 C CA . SER A 1 235 ? 12.986 12.378 -11.273 1.00 70.25 235 SER A CA 1
ATOM 1832 C C . SER A 1 235 ? 12.013 12.592 -10.109 1.00 70.25 235 SER A C 1
ATOM 1834 O O . SER A 1 235 ? 12.353 12.234 -8.981 1.00 70.25 235 SER A O 1
ATOM 1836 N N . ALA A 1 236 ? 10.791 13.070 -10.363 1.00 78.75 236 ALA A N 1
ATOM 1837 C CA . ALA A 1 236 ? 9.822 13.409 -9.321 1.00 78.75 236 ALA A CA 1
ATOM 1838 C C . ALA A 1 236 ? 9.376 12.199 -8.475 1.00 78.75 236 ALA A C 1
ATOM 1840 O O . ALA A 1 236 ? 9.204 12.331 -7.263 1.00 78.75 236 ALA A O 1
ATOM 1841 N N . THR A 1 237 ? 9.227 11.005 -9.065 1.00 86.44 237 THR A N 1
ATOM 1842 C CA . THR A 1 237 ? 8.829 9.795 -8.311 1.00 86.44 237 THR A CA 1
ATOM 1843 C C . THR A 1 237 ? 9.936 9.313 -7.375 1.00 86.44 237 THR A C 1
ATOM 1845 O O . THR A 1 237 ? 9.677 8.928 -6.233 1.00 86.44 237 THR A O 1
ATOM 1848 N N . TRP A 1 238 ? 11.193 9.400 -7.815 1.00 88.69 238 TRP A N 1
ATOM 1849 C CA . TRP A 1 238 ? 12.343 9.111 -6.961 1.00 88.69 238 TRP A CA 1
ATOM 1850 C C . TRP A 1 238 ? 12.536 10.195 -5.890 1.00 88.69 238 TRP A C 1
ATOM 1852 O O . TRP A 1 238 ? 12.845 9.881 -4.744 1.00 88.69 238 TRP A O 1
ATOM 1862 N N . GLU A 1 239 ? 12.311 11.470 -6.212 1.00 88.31 239 GLU A N 1
ATOM 1863 C CA . GLU A 1 239 ? 12.364 12.567 -5.235 1.00 88.31 239 GLU A CA 1
ATOM 1864 C C . GLU A 1 239 ? 11.272 12.455 -4.166 1.00 88.31 239 GLU A C 1
ATOM 1866 O O . GLU A 1 239 ? 11.513 12.754 -2.993 1.00 88.31 239 GLU A O 1
ATOM 1871 N N . MET A 1 240 ? 10.093 11.963 -4.545 1.00 89.38 240 MET A N 1
ATOM 1872 C CA . MET A 1 240 ? 9.008 11.641 -3.624 1.00 89.38 240 MET A CA 1
ATOM 1873 C C . MET A 1 240 ? 9.442 10.560 -2.628 1.00 89.38 240 MET A C 1
ATOM 1875 O O . MET A 1 240 ? 9.339 10.774 -1.418 1.00 89.38 240 MET A O 1
ATOM 1879 N N . TRP A 1 241 ? 10.022 9.451 -3.107 1.00 92.56 241 TRP A N 1
ATOM 1880 C CA . TRP A 1 241 ? 10.635 8.439 -2.237 1.00 92.56 241 TRP A CA 1
ATOM 1881 C C . TRP A 1 241 ? 11.718 9.036 -1.333 1.00 92.56 241 TRP A C 1
ATOM 1883 O O . TRP A 1 241 ? 11.722 8.820 -0.120 1.00 92.56 241 TRP A O 1
ATOM 1893 N N . ASN A 1 242 ? 12.631 9.814 -1.916 1.00 92.00 242 ASN A N 1
ATOM 1894 C CA . ASN A 1 242 ? 13.734 10.422 -1.187 1.00 92.00 242 ASN A CA 1
ATOM 1895 C C . ASN A 1 242 ? 13.221 11.372 -0.090 1.00 92.00 242 ASN A C 1
ATOM 1897 O O . ASN A 1 242 ? 13.790 11.415 0.993 1.00 92.00 242 ASN A O 1
ATOM 1901 N N . THR A 1 243 ? 12.114 12.078 -0.310 1.00 92.94 243 THR A N 1
ATOM 1902 C CA . THR A 1 243 ? 11.470 12.887 0.735 1.00 92.94 243 THR A CA 1
ATOM 1903 C C . THR A 1 243 ? 10.991 12.009 1.889 1.00 92.94 243 THR A C 1
ATOM 1905 O O . THR A 1 243 ? 11.314 12.283 3.046 1.00 92.94 243 THR A O 1
ATOM 1908 N N . VAL A 1 244 ? 10.285 10.914 1.583 1.00 94.00 244 VAL A N 1
ATOM 1909 C CA . VAL A 1 244 ? 9.773 9.981 2.598 1.00 94.00 244 VAL A CA 1
ATOM 1910 C C . VAL A 1 244 ? 10.910 9.376 3.420 1.00 94.00 244 VAL A C 1
ATOM 1912 O O . VAL A 1 244 ? 10.865 9.427 4.652 1.00 94.00 244 VAL A O 1
ATOM 1915 N N . ARG A 1 245 ? 11.964 8.875 2.763 1.00 93.69 245 ARG A N 1
ATOM 1916 C CA . ARG A 1 245 ? 13.112 8.274 3.459 1.00 93.69 245 ARG A CA 1
ATOM 1917 C C . ARG A 1 245 ? 13.855 9.293 4.331 1.00 93.69 245 ARG A C 1
ATOM 1919 O O . ARG A 1 245 ? 14.291 8.954 5.425 1.00 93.69 245 ARG A O 1
ATOM 1926 N N . MET A 1 246 ? 13.996 10.540 3.868 1.00 94.06 246 MET A N 1
ATOM 1927 C CA . MET A 1 246 ? 14.720 11.581 4.604 1.00 94.06 246 MET A CA 1
ATOM 1928 C C . MET A 1 246 ? 13.971 12.016 5.866 1.00 94.06 246 MET A C 1
ATOM 1930 O O . MET A 1 246 ? 14.609 12.284 6.880 1.00 94.06 246 MET A O 1
ATOM 1934 N N . VAL A 1 247 ? 12.635 12.056 5.824 1.00 95.19 247 VAL A N 1
ATOM 1935 C CA . VAL A 1 247 ? 11.801 12.380 6.993 1.00 95.19 247 VAL A CA 1
ATOM 1936 C C . VAL A 1 247 ? 11.749 11.219 7.987 1.00 95.19 247 VAL A C 1
ATOM 1938 O O . VAL A 1 247 ? 11.892 11.451 9.183 1.00 95.19 247 VAL A O 1
ATOM 1941 N N . CYS A 1 248 ? 11.583 9.979 7.513 1.00 93.94 248 CYS A N 1
ATOM 1942 C CA . CYS A 1 248 ? 11.509 8.801 8.388 1.00 93.94 248 CYS A CA 1
ATOM 1943 C C . CYS A 1 248 ? 12.866 8.426 9.009 1.00 93.94 248 CYS A C 1
ATOM 1945 O O . CYS A 1 248 ? 12.916 7.720 10.017 1.00 93.94 248 CYS A O 1
ATOM 1947 N N . GLY A 1 249 ? 13.970 8.880 8.410 1.00 91.31 249 GLY A N 1
ATOM 1948 C CA . GLY A 1 249 ? 15.320 8.545 8.843 1.00 91.31 249 GLY A CA 1
ATOM 1949 C C . GLY A 1 249 ? 15.730 7.102 8.506 1.00 91.31 249 GLY A C 1
ATOM 1950 O O . GLY A 1 249 ? 15.015 6.374 7.813 1.00 91.31 249 GLY A O 1
ATOM 1951 N N . PRO A 1 250 ? 16.917 6.668 8.964 1.00 88.62 250 PRO A N 1
ATOM 1952 C CA . PRO A 1 250 ? 17.433 5.338 8.669 1.00 88.62 250 PRO A CA 1
ATOM 1953 C C . PRO A 1 250 ? 16.649 4.272 9.446 1.00 88.62 250 PRO A C 1
ATOM 1955 O O . PRO A 1 250 ? 16.789 4.141 10.661 1.00 88.62 250 PRO A O 1
ATOM 1958 N N . THR A 1 251 ? 15.847 3.476 8.742 1.00 91.00 251 THR A N 1
ATOM 1959 C CA . THR A 1 251 ? 15.111 2.343 9.315 1.00 91.00 251 THR A CA 1
ATOM 1960 C C . THR A 1 251 ? 15.135 1.157 8.359 1.00 91.00 251 THR A C 1
ATOM 1962 O O . THR A 1 251 ? 14.969 1.317 7.154 1.00 91.00 251 THR A O 1
ATOM 1965 N N . SER A 1 252 ? 15.326 -0.052 8.889 1.00 91.50 252 SER A N 1
ATOM 1966 C CA . SER A 1 252 ? 15.257 -1.289 8.098 1.00 91.50 252 SER A CA 1
ATOM 1967 C C . SER A 1 252 ? 13.822 -1.744 7.827 1.00 91.50 252 SER A C 1
ATOM 1969 O O . SER A 1 252 ? 13.615 -2.675 7.059 1.00 91.50 252 SER A O 1
ATOM 1971 N N . ARG A 1 253 ? 12.839 -1.117 8.487 1.00 94.38 253 ARG A N 1
ATOM 1972 C CA . ARG A 1 253 ? 11.413 -1.447 8.366 1.00 94.38 253 ARG A CA 1
ATOM 1973 C C . ARG A 1 253 ? 10.720 -0.699 7.232 1.00 94.38 253 ARG A C 1
ATOM 1975 O O . ARG A 1 253 ? 9.550 -0.959 6.993 1.00 94.38 253 ARG A O 1
ATOM 1982 N N . LEU A 1 254 ? 11.394 0.248 6.582 1.00 95.69 254 LEU A N 1
ATOM 1983 C CA . LEU A 1 254 ? 10.835 1.032 5.486 1.00 95.69 254 LEU A CA 1
ATOM 1984 C C . LEU A 1 254 ? 11.530 0.653 4.183 1.00 95.69 254 LEU A C 1
ATOM 1986 O O . LEU A 1 254 ? 12.755 0.683 4.084 1.00 95.69 254 LEU A O 1
ATOM 1990 N N . SER A 1 255 ? 10.732 0.311 3.185 1.00 95.69 255 SER A N 1
ATOM 1991 C CA . SER A 1 255 ? 11.195 -0.129 1.874 1.00 95.69 255 SER A CA 1
ATOM 1992 C C . SER A 1 255 ? 10.282 0.398 0.767 1.00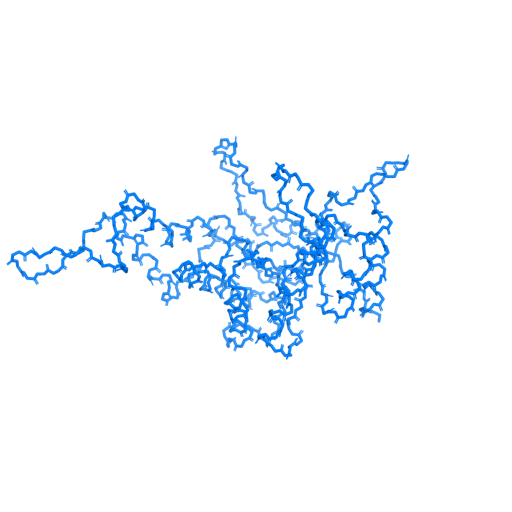 95.69 255 SER A C 1
ATOM 1994 O O . SER A 1 255 ? 9.266 1.046 1.034 1.00 95.69 255 SER A O 1
ATOM 1996 N N . VAL A 1 256 ? 10.654 0.141 -0.483 1.00 94.88 256 VAL A N 1
ATOM 1997 C CA . VAL A 1 256 ? 9.895 0.546 -1.670 1.00 94.88 256 VAL A CA 1
ATOM 1998 C C . VAL A 1 256 ? 9.162 -0.656 -2.255 1.00 94.88 256 VAL A C 1
ATOM 2000 O O . VAL A 1 256 ? 9.766 -1.701 -2.508 1.00 94.88 256 VAL A O 1
ATOM 2003 N N . ALA A 1 257 ? 7.871 -0.476 -2.529 1.00 94.88 257 ALA A N 1
ATOM 2004 C CA . ALA A 1 257 ? 7.103 -1.323 -3.431 1.00 94.88 257 ALA A CA 1
ATOM 2005 C C . ALA A 1 257 ? 7.015 -0.630 -4.797 1.00 94.88 257 ALA A C 1
ATOM 2007 O O . ALA A 1 257 ? 6.211 0.277 -5.002 1.00 94.88 257 ALA A O 1
ATOM 2008 N N . LEU A 1 258 ? 7.877 -1.023 -5.729 1.00 92.31 258 LEU A N 1
ATOM 2009 C CA . LEU A 1 258 ? 7.989 -0.344 -7.013 1.00 92.31 258 LEU A CA 1
ATOM 2010 C C . LEU A 1 258 ? 6.897 -0.835 -7.968 1.00 92.31 258 LEU A C 1
ATOM 2012 O O . LEU A 1 258 ? 6.830 -2.023 -8.292 1.00 92.31 258 LEU A O 1
ATOM 2016 N N . ASP A 1 259 ? 6.051 0.084 -8.419 1.00 90.25 259 ASP A N 1
ATOM 2017 C CA . ASP A 1 259 ? 4.985 -0.190 -9.375 1.00 90.25 259 ASP A CA 1
ATOM 2018 C C . ASP A 1 259 ? 5.493 -0.032 -10.813 1.00 90.25 259 ASP A C 1
ATOM 2020 O O . ASP A 1 259 ? 5.914 1.048 -11.235 1.00 90.25 259 ASP A O 1
ATOM 2024 N N . LEU A 1 260 ? 5.479 -1.148 -11.546 1.00 86.88 260 LEU A N 1
ATOM 2025 C CA . LEU A 1 260 ? 5.927 -1.281 -12.933 1.00 86.88 260 LEU A CA 1
ATOM 2026 C C . LEU A 1 260 ? 4.749 -1.291 -13.923 1.00 86.88 260 LEU A C 1
ATOM 2028 O O . LEU A 1 260 ? 4.896 -1.762 -15.055 1.00 86.88 260 LEU A O 1
ATOM 2032 N N . GLY A 1 261 ? 3.573 -0.824 -13.498 1.00 80.50 261 GLY A N 1
ATOM 2033 C CA . GLY A 1 261 ? 2.427 -0.597 -14.375 1.00 80.50 261 GLY A CA 1
ATOM 2034 C C . GLY A 1 261 ? 2.675 0.450 -15.466 1.00 80.50 261 GLY A C 1
ATOM 2035 O O . GLY A 1 261 ? 2.332 0.187 -16.621 1.00 80.50 261 GLY A O 1
ATOM 2036 N N . PRO A 1 262 ? 3.290 1.605 -15.154 1.00 77.25 262 PRO A N 1
ATOM 2037 C CA . PRO A 1 262 ? 3.690 2.576 -16.164 1.00 77.25 262 PRO A CA 1
ATOM 2038 C C . PRO A 1 262 ? 4.779 2.042 -17.110 1.00 77.25 262 PRO A C 1
ATOM 2040 O O . PRO A 1 262 ? 5.568 1.158 -16.767 1.00 77.25 262 PRO A O 1
ATOM 2043 N N . ILE A 1 263 ? 4.850 2.602 -18.321 1.00 74.50 263 ILE A N 1
ATOM 2044 C CA . ILE A 1 263 ? 5.860 2.210 -19.312 1.00 74.50 263 ILE A CA 1
ATOM 2045 C C . ILE A 1 263 ? 7.240 2.661 -18.833 1.00 74.50 263 ILE A C 1
ATOM 2047 O O . ILE A 1 263 ? 7.483 3.853 -18.680 1.00 74.50 263 ILE A O 1
ATOM 2051 N N . LEU A 1 264 ? 8.166 1.710 -18.673 1.00 77.94 264 LEU A N 1
ATOM 2052 C CA . LEU A 1 264 ? 9.531 2.019 -18.249 1.00 77.94 264 LEU A CA 1
ATOM 2053 C C . LEU A 1 264 ? 10.214 3.017 -19.197 1.00 77.94 264 LEU A C 1
ATOM 2055 O O . LEU A 1 264 ? 10.248 2.776 -20.411 1.00 77.94 264 LEU A O 1
ATOM 2059 N N . PRO A 1 265 ? 10.842 4.078 -18.663 1.00 75.75 265 PRO A N 1
ATOM 2060 C CA . PRO A 1 265 ? 11.589 5.010 -19.481 1.00 75.75 265 PRO A CA 1
ATOM 2061 C C . PRO A 1 265 ? 12.846 4.324 -20.028 1.00 75.75 265 PRO A C 1
ATOM 2063 O O . PRO A 1 265 ? 13.550 3.597 -19.324 1.00 75.75 265 PRO A O 1
ATOM 2066 N N . ALA A 1 266 ? 13.153 4.563 -21.303 1.00 68.06 266 ALA A N 1
ATOM 2067 C CA . ALA A 1 266 ? 14.335 3.988 -21.951 1.00 68.06 266 ALA A CA 1
ATOM 2068 C C . ALA A 1 266 ? 15.660 4.600 -21.451 1.00 68.06 266 ALA A C 1
ATOM 2070 O O . ALA A 1 266 ? 16.730 4.076 -21.759 1.00 68.06 266 ALA A O 1
ATOM 2071 N N . SER A 1 267 ? 15.597 5.698 -20.692 1.00 71.81 267 SER A N 1
ATOM 2072 C CA . SER A 1 267 ? 16.734 6.403 -20.099 1.00 71.81 267 SER A CA 1
ATOM 2073 C C . SER A 1 267 ? 17.334 5.606 -18.923 1.00 71.81 267 SER A C 1
ATOM 2075 O O . SER A 1 267 ? 16.720 5.535 -17.852 1.00 71.81 267 SER A O 1
ATOM 2077 N N . PRO A 1 268 ? 18.559 5.057 -19.051 1.00 67.12 268 PRO A N 1
ATOM 2078 C CA . PRO A 1 268 ? 19.151 4.196 -18.021 1.00 67.12 268 PRO A CA 1
ATOM 2079 C C . PRO A 1 268 ? 19.421 4.910 -16.689 1.00 67.12 268 PRO A C 1
ATOM 2081 O O . PRO A 1 268 ? 19.420 4.275 -15.637 1.00 67.12 268 PRO A O 1
ATOM 2084 N N . GLY A 1 269 ? 19.645 6.230 -16.722 1.00 71.38 269 GLY A N 1
ATOM 2085 C CA . GLY A 1 269 ? 20.013 7.019 -15.543 1.00 71.38 269 GLY A CA 1
ATOM 2086 C C . GLY A 1 269 ? 18.937 7.072 -14.454 1.00 71.38 269 GLY A C 1
ATOM 2087 O O . GLY A 1 269 ? 19.278 7.143 -13.278 1.00 71.38 269 GLY A O 1
ATOM 2088 N N . ILE A 1 270 ? 17.657 6.992 -14.825 1.00 72.62 270 ILE A N 1
ATOM 2089 C CA . ILE A 1 270 ? 16.529 7.029 -13.879 1.00 72.62 270 ILE A CA 1
ATOM 2090 C C . ILE A 1 270 ? 16.326 5.662 -13.223 1.00 72.62 270 ILE A C 1
ATOM 2092 O O . ILE A 1 270 ? 16.242 5.565 -12.001 1.00 72.62 270 ILE A O 1
ATOM 2096 N N . LEU A 1 271 ? 16.350 4.589 -14.019 1.00 79.00 271 LEU A N 1
ATOM 2097 C CA . LEU A 1 271 ? 16.223 3.221 -13.509 1.00 79.00 271 LEU A CA 1
ATOM 2098 C C . LEU A 1 271 ? 17.394 2.828 -12.599 1.00 79.00 271 LEU A C 1
ATOM 2100 O O . LEU A 1 271 ? 17.199 2.110 -11.622 1.00 79.00 271 LEU A O 1
ATOM 2104 N N . GLY A 1 272 ? 18.596 3.341 -12.879 1.00 80.38 272 GLY A N 1
ATOM 2105 C CA . GLY A 1 272 ? 19.781 3.098 -12.058 1.00 80.38 272 GLY A CA 1
ATOM 2106 C C . GLY A 1 272 ? 19.680 3.639 -10.628 1.00 80.38 272 GLY A C 1
ATOM 2107 O O . GLY A 1 272 ? 20.348 3.106 -9.746 1.00 80.38 272 GLY A O 1
ATOM 2108 N N . ARG A 1 273 ? 18.834 4.646 -10.361 1.00 84.44 273 ARG A N 1
ATOM 2109 C CA . ARG A 1 273 ? 18.658 5.185 -9.000 1.00 84.44 273 ARG A CA 1
ATOM 2110 C C . ARG A 1 273 ? 17.983 4.177 -8.076 1.00 84.44 273 ARG A C 1
ATOM 2112 O O . ARG A 1 273 ? 18.409 4.016 -6.939 1.00 84.44 273 ARG A O 1
ATOM 2119 N N . TRP A 1 274 ? 16.994 3.447 -8.590 1.00 87.50 274 TRP A N 1
ATOM 2120 C CA . TRP A 1 274 ? 16.263 2.430 -7.832 1.00 87.50 274 TRP A CA 1
ATOM 2121 C C . TRP A 1 274 ? 17.140 1.248 -7.406 1.00 87.50 274 TRP A C 1
ATOM 2123 O O . TRP A 1 274 ? 16.837 0.606 -6.408 1.00 87.50 274 TRP A O 1
ATOM 2133 N N . ALA A 1 275 ? 18.253 0.989 -8.102 1.00 83.38 275 ALA A N 1
ATOM 2134 C CA . ALA A 1 275 ? 19.200 -0.061 -7.722 1.00 83.38 275 ALA A CA 1
ATOM 2135 C C . ALA A 1 275 ? 19.942 0.231 -6.402 1.00 83.38 275 ALA A C 1
ATOM 2137 O O . ALA A 1 275 ? 20.499 -0.685 -5.805 1.00 83.38 275 ALA A O 1
ATOM 2138 N N . ALA A 1 276 ? 19.965 1.493 -5.958 1.00 84.31 276 ALA A N 1
ATOM 2139 C CA . ALA A 1 276 ? 20.569 1.909 -4.693 1.00 84.31 276 ALA A CA 1
ATOM 2140 C C . ALA A 1 276 ? 19.542 2.087 -3.558 1.00 84.31 276 ALA A C 1
ATOM 2142 O O . ALA A 1 276 ? 19.923 2.458 -2.448 1.00 84.31 276 ALA A O 1
ATOM 2143 N N . GLU A 1 277 ? 18.256 1.845 -3.822 1.00 91.19 277 GLU A N 1
ATOM 2144 C CA . GLU A 1 277 ? 17.172 2.005 -2.850 1.00 91.19 277 GLU A CA 1
ATOM 2145 C C . GLU A 1 277 ? 16.700 0.639 -2.312 1.00 91.19 277 GLU A C 1
ATOM 2147 O O . GLU A 1 277 ? 16.834 -0.376 -3.001 1.00 91.19 277 GLU A O 1
ATOM 2152 N N . PRO A 1 278 ? 16.131 0.575 -1.091 1.00 91.81 278 PRO A N 1
ATOM 2153 C CA . PRO A 1 278 ? 15.666 -0.675 -0.490 1.00 91.81 278 PRO A CA 1
ATOM 2154 C C . PRO A 1 278 ? 14.344 -1.139 -1.125 1.00 91.81 278 PRO A C 1
ATOM 2156 O O . PRO A 1 278 ? 13.271 -0.974 -0.547 1.00 91.81 278 PRO A O 1
ATOM 2159 N N . VAL A 1 279 ? 14.400 -1.706 -2.331 1.00 91.69 279 VAL A N 1
ATOM 2160 C CA . VAL A 1 279 ? 13.226 -2.252 -3.032 1.00 91.69 279 VAL A CA 1
ATOM 2161 C C . VAL A 1 279 ? 12.908 -3.653 -2.502 1.00 91.69 279 VAL A C 1
ATOM 2163 O O . VAL A 1 279 ? 13.674 -4.588 -2.713 1.00 91.69 279 VAL A O 1
ATOM 2166 N N . SER A 1 280 ? 11.769 -3.808 -1.823 1.00 91.38 280 SER A N 1
ATOM 2167 C CA . SER A 1 280 ? 11.310 -5.089 -1.255 1.00 91.38 280 SER A CA 1
ATOM 2168 C C . SER A 1 280 ? 10.270 -5.786 -2.132 1.00 91.38 280 SER A C 1
ATOM 2170 O O . SER A 1 280 ? 10.172 -7.017 -2.131 1.00 91.38 280 SER A O 1
ATOM 2172 N N . HIS A 1 281 ? 9.487 -5.011 -2.888 1.00 92.25 281 HIS A N 1
ATOM 2173 C CA . HIS A 1 281 ? 8.388 -5.514 -3.706 1.00 92.25 281 HIS A CA 1
ATOM 2174 C C . HIS A 1 281 ? 8.406 -4.894 -5.105 1.00 92.25 281 HIS A C 1
ATOM 2176 O O . HIS A 1 281 ? 8.705 -3.714 -5.278 1.00 92.25 281 HIS A O 1
ATOM 2182 N N . LEU A 1 282 ? 8.048 -5.702 -6.103 1.00 92.00 282 LEU A N 1
ATOM 2183 C CA . LEU A 1 282 ? 7.887 -5.296 -7.498 1.00 92.00 282 LEU A CA 1
ATOM 2184 C C . LEU A 1 282 ? 6.463 -5.648 -7.925 1.00 92.00 282 LEU A C 1
ATOM 2186 O O . LEU A 1 282 ? 6.096 -6.824 -7.943 1.00 92.00 282 LEU A O 1
ATOM 2190 N N . ILE A 1 283 ? 5.658 -4.641 -8.249 1.00 91.00 283 ILE A N 1
ATOM 2191 C CA . ILE A 1 283 ? 4.273 -4.828 -8.682 1.00 91.00 283 ILE A CA 1
ATOM 2192 C C . ILE A 1 283 ? 4.263 -4.864 -10.208 1.00 91.00 283 ILE A C 1
ATOM 2194 O O . ILE A 1 283 ? 4.654 -3.904 -10.868 1.00 91.00 283 ILE A O 1
ATOM 2198 N N . LEU A 1 284 ? 3.845 -6.001 -10.764 1.00 89.38 284 LEU A N 1
ATOM 2199 C CA . LEU A 1 284 ? 3.815 -6.266 -12.201 1.00 89.38 284 LEU A CA 1
ATOM 2200 C C . LEU A 1 284 ? 2.375 -6.544 -12.643 1.00 89.38 284 LEU A C 1
ATOM 2202 O O . LEU A 1 284 ? 1.894 -7.670 -12.480 1.00 89.38 284 LEU A O 1
ATOM 2206 N N . PRO A 1 285 ? 1.677 -5.553 -13.216 1.00 87.69 285 PRO A N 1
ATOM 2207 C CA . PRO A 1 285 ? 0.374 -5.785 -13.819 1.00 87.69 285 PRO A CA 1
ATOM 2208 C C . PRO A 1 285 ? 0.439 -6.795 -14.970 1.00 87.69 285 PRO A C 1
ATOM 2210 O O . PRO A 1 285 ? 1.418 -6.872 -15.715 1.00 87.69 285 PRO A O 1
ATOM 2213 N N . ALA A 1 286 ? -0.647 -7.546 -15.176 1.00 86.06 286 ALA A N 1
ATOM 2214 C CA . ALA A 1 286 ? -0.749 -8.482 -16.300 1.00 86.06 286 ALA A CA 1
ATOM 2215 C C . ALA A 1 286 ? -0.621 -7.774 -17.665 1.00 86.06 286 ALA A C 1
ATOM 2217 O O . ALA A 1 286 ? -0.153 -8.368 -18.633 1.00 86.06 286 ALA A O 1
ATOM 2218 N N . THR A 1 287 ? -0.981 -6.489 -17.724 1.00 85.44 287 THR A N 1
ATOM 2219 C CA . THR A 1 287 ? -0.861 -5.623 -18.904 1.00 85.44 287 THR A CA 1
ATOM 2220 C C . THR A 1 287 ? 0.587 -5.341 -19.311 1.00 85.44 287 THR A C 1
ATOM 2222 O O . THR A 1 287 ? 0.827 -4.976 -20.459 1.00 85.44 287 THR A O 1
ATOM 2225 N N . THR A 1 288 ? 1.564 -5.552 -18.422 1.00 84.88 288 THR A N 1
ATOM 2226 C CA . THR A 1 288 ? 2.996 -5.396 -18.728 1.00 84.88 288 THR A CA 1
ATOM 2227 C C . THR A 1 288 ? 3.531 -6.544 -19.599 1.00 84.88 288 THR A C 1
ATOM 2229 O O . THR A 1 288 ? 4.593 -6.422 -20.215 1.00 84.88 288 THR A O 1
ATOM 2232 N N . PHE A 1 289 ? 2.815 -7.672 -19.681 1.00 88.88 289 PHE A N 1
ATOM 2233 C CA . PHE A 1 289 ? 3.212 -8.820 -20.494 1.00 88.88 289 PHE A CA 1
ATOM 2234 C C . PHE A 1 289 ? 2.745 -8.666 -21.943 1.00 88.88 289 PHE A C 1
ATOM 2236 O O . PHE A 1 289 ? 1.585 -8.380 -22.223 1.00 88.88 289 PHE A O 1
ATOM 2243 N N . ILE A 1 290 ? 3.654 -8.938 -22.876 1.00 89.31 290 ILE A N 1
ATOM 2244 C CA . ILE A 1 290 ? 3.387 -8.944 -24.315 1.00 89.31 290 ILE A CA 1
ATOM 2245 C C . ILE A 1 290 ? 3.411 -10.383 -24.851 1.00 89.31 290 ILE A C 1
ATOM 2247 O O . ILE A 1 290 ? 4.183 -11.206 -24.355 1.00 89.31 290 ILE A O 1
ATOM 2251 N N . PRO A 1 291 ? 2.601 -10.736 -25.861 1.00 92.81 291 PRO A N 1
ATOM 2252 C CA . PRO A 1 291 ? 2.642 -12.071 -26.445 1.00 92.81 291 PRO A CA 1
ATOM 2253 C C . PRO A 1 291 ? 3.920 -12.270 -27.272 1.00 92.81 291 PRO A C 1
ATOM 2255 O O . PRO A 1 291 ? 4.326 -11.405 -28.050 1.00 92.81 291 PRO A O 1
ATOM 2258 N N . ASN A 1 292 ? 4.553 -13.436 -27.142 1.00 92.88 292 ASN A N 1
ATOM 2259 C CA . ASN A 1 292 ? 5.616 -13.855 -28.053 1.00 92.88 292 ASN A CA 1
ATOM 2260 C C . ASN A 1 292 ? 5.045 -14.445 -29.360 1.00 92.88 292 ASN A C 1
ATOM 2262 O O . ASN A 1 292 ? 3.840 -14.636 -29.502 1.00 92.88 292 ASN A O 1
ATOM 2266 N N . ALA A 1 293 ? 5.918 -14.817 -30.304 1.00 91.94 293 ALA A N 1
ATOM 2267 C CA . ALA A 1 293 ? 5.515 -15.434 -31.579 1.00 91.94 293 ALA A CA 1
ATOM 2268 C C . ALA A 1 293 ? 4.715 -16.750 -31.434 1.00 91.94 293 ALA A C 1
ATOM 2270 O O . ALA A 1 293 ? 4.091 -17.197 -32.389 1.00 91.94 293 ALA A O 1
ATOM 2271 N N . LYS A 1 294 ? 4.745 -17.382 -30.255 1.00 92.75 294 LYS A N 1
ATOM 2272 C CA . LYS A 1 294 ? 4.000 -18.603 -29.912 1.00 92.75 294 LYS A CA 1
ATOM 2273 C C . LYS A 1 294 ? 2.753 -18.322 -29.053 1.00 92.75 294 LYS A C 1
ATOM 2275 O O . LYS A 1 294 ? 2.117 -19.271 -28.613 1.00 92.75 294 LYS A O 1
ATOM 2280 N N . GLY A 1 295 ? 2.425 -17.055 -28.784 1.00 89.19 295 GLY A N 1
ATOM 2281 C CA . GLY A 1 295 ? 1.270 -16.644 -27.980 1.00 89.19 295 GLY A CA 1
ATOM 2282 C C . GLY A 1 295 ? 1.460 -16.696 -26.458 1.00 89.19 295 GLY A C 1
ATOM 2283 O O . GLY A 1 295 ? 0.508 -16.430 -25.734 1.00 89.19 295 GLY A O 1
ATOM 2284 N N . TYR A 1 296 ? 2.659 -17.005 -25.950 1.00 91.12 296 TYR A N 1
ATOM 2285 C CA . TYR A 1 296 ? 2.924 -16.993 -24.504 1.00 91.12 296 TYR A CA 1
ATOM 2286 C C . TYR A 1 296 ? 3.255 -15.579 -24.002 1.00 91.12 296 TYR A C 1
ATOM 2288 O O . TYR A 1 296 ? 3.968 -14.855 -24.709 1.00 91.12 296 TYR A O 1
ATOM 2296 N N . PRO A 1 297 ? 2.815 -15.200 -22.785 1.00 91.81 297 PRO A N 1
ATOM 2297 C CA . PRO A 1 297 ? 3.133 -13.906 -22.192 1.00 91.81 297 PRO A CA 1
ATOM 2298 C C . PRO A 1 297 ? 4.623 -13.825 -21.845 1.00 91.81 297 PRO A C 1
ATOM 2300 O O . PRO A 1 297 ? 5.166 -14.675 -21.140 1.00 91.81 297 PRO A O 1
ATOM 2303 N N . VAL A 1 298 ? 5.297 -12.793 -22.342 1.00 92.12 298 VAL A N 1
ATOM 2304 C CA . VAL A 1 298 ? 6.701 -12.490 -22.053 1.00 92.12 298 VAL A CA 1
ATOM 2305 C C . VAL A 1 298 ? 6.854 -11.022 -21.684 1.00 92.12 298 VAL A C 1
ATOM 2307 O O . VAL A 1 298 ? 6.104 -10.167 -22.145 1.00 92.12 298 VAL A O 1
ATOM 2310 N N . LEU A 1 299 ? 7.850 -10.706 -20.862 1.00 89.88 299 LEU A N 1
ATOM 2311 C CA . LEU A 1 299 ? 8.158 -9.316 -20.533 1.00 89.88 299 LEU A CA 1
ATOM 2312 C C . LEU A 1 299 ? 8.945 -8.641 -21.670 1.00 89.88 299 LEU A C 1
ATOM 2314 O O . LEU A 1 299 ? 9.785 -9.296 -22.297 1.00 89.88 299 LEU A O 1
ATOM 2318 N N . PRO A 1 300 ? 8.756 -7.334 -21.916 1.00 89.56 300 PRO A N 1
ATOM 2319 C CA . PRO A 1 300 ? 9.619 -6.560 -22.804 1.00 89.56 300 PRO A CA 1
ATOM 2320 C C . PRO A 1 300 ? 11.094 -6.620 -22.377 1.00 89.56 300 PRO A C 1
ATOM 2322 O O . PRO A 1 300 ? 11.407 -6.690 -21.188 1.00 89.56 300 PRO A O 1
ATOM 2325 N N . LYS A 1 301 ? 12.028 -6.539 -23.338 1.00 88.75 301 LYS A N 1
ATOM 2326 C CA . LYS A 1 301 ? 13.480 -6.629 -23.061 1.00 88.75 301 LYS A CA 1
ATOM 2327 C C . LYS A 1 301 ? 13.962 -5.604 -22.027 1.00 88.75 301 LYS A C 1
ATOM 2329 O O . LYS A 1 301 ? 14.832 -5.934 -21.229 1.00 88.75 301 LYS A O 1
ATOM 2334 N N . LEU A 1 302 ? 13.395 -4.394 -22.039 1.00 86.56 302 LEU A N 1
ATOM 2335 C CA . LEU A 1 302 ? 13.725 -3.333 -21.084 1.00 86.56 302 LEU A CA 1
ATOM 2336 C C . LEU A 1 302 ? 13.372 -3.743 -19.645 1.00 86.56 302 LEU A C 1
ATOM 2338 O O . LEU A 1 302 ? 14.238 -3.703 -18.776 1.00 86.56 302 LEU A O 1
ATOM 2342 N N . VAL A 1 303 ? 12.150 -4.244 -19.427 1.00 87.19 303 VAL A N 1
ATOM 2343 C CA . VAL A 1 303 ? 11.685 -4.753 -18.124 1.00 87.19 303 VAL A CA 1
ATOM 2344 C C . VAL A 1 303 ? 12.532 -5.943 -17.676 1.00 87.19 303 VAL A C 1
ATOM 2346 O O . VAL A 1 303 ? 12.964 -5.994 -16.531 1.00 87.19 303 VAL A O 1
ATOM 2349 N N . GLN A 1 304 ? 12.849 -6.878 -18.580 1.00 89.75 304 GLN A N 1
ATOM 2350 C CA . GLN A 1 304 ? 13.716 -8.015 -18.250 1.00 89.75 304 GLN A CA 1
ATOM 2351 C C . GLN A 1 304 ? 15.108 -7.580 -17.778 1.00 89.75 304 GLN A C 1
ATOM 2353 O O . GLN A 1 304 ? 15.654 -8.177 -16.854 1.00 89.75 304 GLN A O 1
ATOM 2358 N N . THR A 1 305 ? 15.714 -6.585 -18.433 1.00 88.31 305 THR A N 1
ATOM 2359 C CA . THR A 1 305 ? 17.025 -6.062 -18.026 1.00 88.31 305 THR A CA 1
ATOM 2360 C C . THR A 1 305 ? 16.939 -5.395 -16.663 1.00 88.31 305 THR A C 1
ATOM 2362 O O . THR A 1 305 ? 17.718 -5.753 -15.789 1.00 88.31 305 THR A O 1
ATOM 2365 N N . PHE A 1 306 ? 15.941 -4.536 -16.454 1.00 87.06 306 PHE A N 1
ATOM 2366 C CA . PHE A 1 306 ? 15.720 -3.880 -15.170 1.00 87.06 306 PHE A CA 1
ATOM 2367 C C . PHE A 1 306 ? 15.538 -4.885 -14.022 1.00 87.06 306 PHE A C 1
ATOM 2369 O O . PHE A 1 306 ? 16.255 -4.822 -13.029 1.00 87.06 306 PHE A O 1
ATOM 2376 N N . LEU A 1 307 ? 14.657 -5.879 -14.188 1.00 87.38 307 LEU A N 1
ATOM 2377 C CA . LEU A 1 307 ? 14.430 -6.917 -13.176 1.00 87.38 307 LEU A CA 1
ATOM 2378 C C . LEU A 1 307 ? 15.701 -7.715 -12.867 1.00 87.38 307 LEU A C 1
ATOM 2380 O O . LEU A 1 307 ? 15.986 -7.996 -11.707 1.00 87.38 307 LEU A O 1
ATOM 2384 N N . ARG A 1 308 ? 16.498 -8.055 -13.891 1.00 86.88 308 ARG A N 1
ATOM 2385 C CA . ARG A 1 308 ? 17.784 -8.737 -13.683 1.00 86.88 308 ARG A CA 1
ATOM 2386 C C . ARG A 1 308 ? 18.755 -7.908 -12.852 1.00 86.88 308 ARG A C 1
ATOM 2388 O O . ARG A 1 308 ? 19.542 -8.501 -12.123 1.00 86.88 308 ARG A O 1
ATOM 2395 N N . ASP A 1 309 ? 18.745 -6.589 -12.993 1.00 84.31 309 ASP A N 1
ATOM 2396 C CA . ASP A 1 309 ? 19.653 -5.717 -12.253 1.00 84.31 309 ASP A CA 1
ATOM 2397 C C . ASP A 1 309 ? 19.182 -5.531 -10.804 1.00 84.31 309 ASP A C 1
ATOM 2399 O O . ASP A 1 309 ? 19.993 -5.668 -9.890 1.00 84.31 309 ASP A O 1
ATOM 2403 N N . VAL A 1 310 ? 17.871 -5.377 -10.575 1.00 83.25 310 VAL A N 1
ATOM 2404 C CA . VAL A 1 310 ? 17.281 -5.345 -9.222 1.00 83.25 310 VAL A CA 1
ATOM 2405 C C . VAL A 1 310 ? 17.550 -6.652 -8.463 1.00 83.25 310 VAL A C 1
ATOM 2407 O O . VAL A 1 310 ? 17.998 -6.620 -7.319 1.00 83.25 310 VAL A O 1
ATOM 2410 N N . PHE A 1 311 ? 17.376 -7.811 -9.108 1.00 82.69 311 PHE A N 1
ATOM 2411 C CA . PHE A 1 311 ? 17.618 -9.115 -8.474 1.00 82.69 311 PHE A CA 1
ATOM 2412 C C . PHE A 1 311 ? 19.090 -9.420 -8.181 1.00 82.69 311 PHE A C 1
ATOM 2414 O O . PHE A 1 311 ? 19.366 -10.299 -7.373 1.00 82.69 311 PHE A O 1
ATOM 2421 N N . LYS A 1 312 ? 20.041 -8.743 -8.833 1.00 78.81 312 LYS A N 1
ATOM 2422 C CA . LYS A 1 312 ? 21.470 -8.868 -8.494 1.00 78.81 312 LYS A CA 1
ATOM 2423 C C . LYS A 1 312 ? 21.867 -7.995 -7.308 1.00 78.81 312 LYS A C 1
ATOM 2425 O O . LYS A 1 312 ? 22.874 -8.287 -6.671 1.00 78.81 312 LYS A O 1
ATOM 2430 N N . ALA A 1 313 ? 21.145 -6.898 -7.092 1.00 65.44 313 ALA A N 1
ATOM 2431 C CA . ALA A 1 313 ? 21.413 -5.944 -6.022 1.00 65.44 313 ALA A CA 1
ATOM 2432 C C . ALA A 1 313 ? 20.814 -6.377 -4.667 1.00 65.44 313 ALA A C 1
ATOM 2434 O O . ALA A 1 313 ? 21.220 -5.838 -3.639 1.00 65.44 313 ALA A O 1
ATOM 2435 N N . SER A 1 314 ? 19.876 -7.335 -4.675 1.00 54.59 314 SER A N 1
ATOM 2436 C CA . SER A 1 314 ? 19.191 -7.913 -3.499 1.00 54.59 314 SER A CA 1
ATOM 2437 C C . SER A 1 314 ? 19.819 -9.226 -3.018 1.00 54.59 314 SER A C 1
ATOM 2439 O O . SER A 1 314 ? 19.664 -9.564 -1.818 1.00 54.59 314 SER A O 1
#

Mean predicted aligned error: 11.4 Å

Radius of gyration: 22.41 Å; Cα contacts (8 Å, |Δi|>4): 409; chains: 1; bounding box: 56×60×58 Å

Sequence (314 aa):
MNRSTYSRFVTIPTPSQNAKPETGDDHVSSDDLKRHIDDALAASYDTVSLYITNDRWKQRWQKMCLSAQSDADSERDTSPSPRVKVQNTESGNLKVVSGPKDAESLMEAELWRAGGGFQRDELNIIRNDQAEYIVGFASDWLQLDSLDEGVRYDSEIALRQELQFASYLGIVNIILPAPRRNHETTSYARTISDCLTASSISSYINFSVRIPVCDVPPEEGSGAKGATGHDDELSATWEMWNTVRMVCGPTSRLSVALDLGPILPASPGILGRWAAEPVSHLILPATTFIPNAKGYPVLPKLVQTFLRDVFKAS

Foldseek 3Di:
DDDDAAEAEDDQDDDDPPDDPDVRQSAQDQVNLVVVQVVCVVVVGQAYEDAFWGVVLVVLLCLQQPPVPVVVVVDPDDDDDDDQPWDDDPVRDTDRDDDPSNVVSPVVNVVVVVPDADDPSGGNDDALVRQVRYAYEYDQPQACQDPDPSSNSSSLSSRLRSQLVNQVSVRAHYEYHAHDPPTRLLSVLVSVLCSCPDPSGDVRHAYAYEFEQADDPDDPDDDDDDPVVRVVRSVRRVVSVVSSDVNNDDDPRYFHAYEDPDDDDPDVVSLVVCLPGRHPHYHDDPVQFDQDPVGDTDHDPVVVVSVVSSVVSD

Nearest PDB structures (foldseek):
  7s1p-assembly1_A  TM=7.777E-01  e=2.969E-13  Homo sapiens
  7bo7-assembly1_AAA  TM=7.881E-01  e=1.359E-12  Homo sapiens
  6uxx-assembly1_A  TM=7.663E-01  e=2.654E-12  Homo sapiens
  6v0p-assembly1_A  TM=7.683E-01  e=5.182E-12  Homo sapiens
  6uxy-assembly1_A  TM=7.723E-01  e=6.610E-12  Homo sapiens